Protein AF-A0A392NMG4-F1 (afdb_monomer)

pLDDT: mean 78.98, std 15.53, range [49.25, 97.62]

Mean predicted aligned error: 16.79 Å

Foldseek 3Di:
DLLVLVVLLVVLCVLCPDPPLPPPPPPCVVSSCVSPPPVSVVVSVVVVVVVVVVCVPDDPVVVVVVVVVSVVVNVVVVVVVVPDDPPDPPPLQPPPPDDPVPDDDDDDDPCAPPPDPDRCVVVVLVVLLVPAAQDDPDDPPDDPTDHSVVSVVVCVVVVVVVVVVVVVVCVVPDDPDDDPDDDPPVVVVVSVD

Radius of gyration: 27.82 Å; Cα contacts (8 Å, |Δi|>4): 84; chains: 1; bounding box: 51×72×65 Å

Structure (mmCIF, N/CA/C/O backbone):
data_AF-A0A392NMG4-F1
#
_entry.id   AF-A0A392NMG4-F1
#
loop_
_at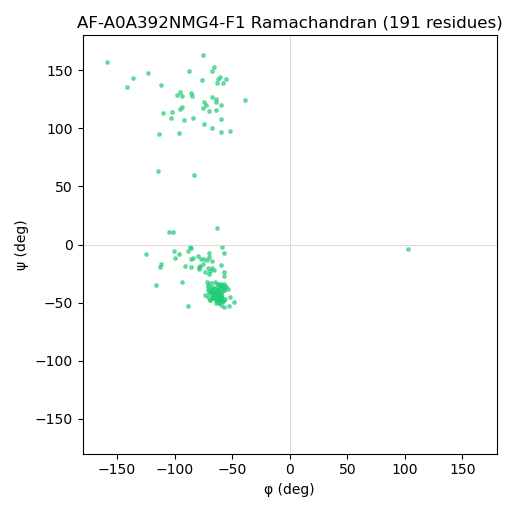om_site.group_PDB
_atom_site.id
_atom_site.type_symbol
_atom_site.label_atom_id
_atom_site.label_alt_id
_atom_site.label_comp_id
_atom_site.label_asym_id
_atom_site.label_entity_id
_atom_site.label_seq_id
_atom_site.pdbx_PDB_ins_code
_atom_site.Cartn_x
_atom_site.Cartn_y
_atom_site.Cartn_z
_atom_site.occupancy
_atom_site.B_iso_or_equiv
_atom_site.auth_seq_id
_atom_site.auth_comp_id
_atom_site.auth_asym_id
_atom_site.auth_atom_id
_atom_site.pdbx_PDB_model_num
ATOM 1 N N . MET A 1 1 ? -12.573 11.635 10.083 1.00 82.44 1 MET A N 1
ATOM 2 C CA . MET A 1 1 ? -11.620 12.765 10.190 1.00 82.44 1 MET A CA 1
ATOM 3 C C . MET A 1 1 ? -10.306 12.349 10.842 1.00 82.44 1 MET A C 1
ATOM 5 O O . MET A 1 1 ? -9.288 12.499 10.185 1.00 82.44 1 MET A O 1
ATOM 9 N N . ALA A 1 2 ? -10.313 11.776 12.057 1.00 93.25 2 ALA A N 1
ATOM 10 C CA . ALA A 1 2 ? -9.090 11.277 12.710 1.00 93.25 2 ALA A CA 1
ATOM 11 C C . ALA A 1 2 ? -8.243 10.326 11.830 1.00 93.25 2 ALA A C 1
ATOM 13 O O . ALA A 1 2 ? -7.051 10.592 11.690 1.00 93.25 2 ALA A O 1
ATOM 14 N N . PRO A 1 3 ? -8.837 9.331 11.130 1.00 94.50 3 PRO A N 1
ATOM 15 C CA . PRO A 1 3 ? -8.087 8.475 10.212 1.00 94.50 3 PRO A CA 1
ATOM 16 C C . PRO A 1 3 ? -7.354 9.278 9.120 1.00 94.50 3 PRO A C 1
ATOM 18 O O . PRO A 1 3 ? -6.139 9.171 8.980 1.00 94.50 3 PRO A O 1
ATOM 21 N N . CYS A 1 4 ? -8.076 10.128 8.387 1.00 94.94 4 CYS A N 1
ATOM 22 C CA . CYS A 1 4 ? -7.519 10.977 7.330 1.00 94.94 4 CYS A CA 1
ATOM 23 C C . CYS A 1 4 ? -6.321 11.800 7.829 1.00 94.94 4 CYS A C 1
ATOM 25 O O . CYS A 1 4 ? -5.222 11.721 7.284 1.00 94.94 4 CYS A O 1
ATOM 27 N N . MET A 1 5 ? -6.500 12.539 8.929 1.00 95.75 5 MET A N 1
ATOM 28 C CA . MET A 1 5 ? -5.434 13.376 9.484 1.00 95.75 5 MET A CA 1
ATOM 29 C C . MET A 1 5 ? -4.207 12.564 9.890 1.00 95.75 5 MET A C 1
ATOM 31 O O . MET A 1 5 ? -3.079 12.976 9.610 1.00 95.75 5 MET A O 1
ATOM 35 N N . ARG A 1 6 ? -4.417 11.399 10.510 1.00 96.25 6 ARG A N 1
ATOM 36 C CA . ARG A 1 6 ? -3.336 10.505 10.913 1.00 96.25 6 ARG A CA 1
ATOM 37 C C . ARG A 1 6 ? -2.561 9.965 9.718 1.00 96.25 6 ARG A C 1
ATOM 39 O O . ARG A 1 6 ? -1.330 9.983 9.741 1.00 96.25 6 ARG A O 1
ATOM 46 N N . LEU A 1 7 ? -3.263 9.529 8.674 1.00 96.25 7 LEU A N 1
ATOM 47 C CA . LEU A 1 7 ? -2.645 9.009 7.458 1.00 96.25 7 LEU A CA 1
ATOM 48 C C . LEU A 1 7 ? -1.816 10.082 6.750 1.00 96.25 7 LEU A C 1
ATOM 50 O O . LEU A 1 7 ? -0.654 9.843 6.440 1.00 96.25 7 LEU A O 1
ATOM 54 N N . TYR A 1 8 ? -2.364 11.280 6.551 1.00 95.88 8 TYR A N 1
ATOM 55 C CA . TYR A 1 8 ? -1.636 12.371 5.900 1.00 95.88 8 TYR A CA 1
ATOM 56 C C . TYR A 1 8 ? -0.406 12.803 6.708 1.00 95.88 8 TYR A C 1
ATOM 58 O O . TYR A 1 8 ? 0.663 13.010 6.134 1.00 95.88 8 TYR A O 1
ATOM 66 N N . ALA A 1 9 ? -0.517 12.869 8.039 1.00 96.56 9 ALA A N 1
ATOM 67 C CA . ALA A 1 9 ? 0.621 13.138 8.914 1.00 96.56 9 ALA A CA 1
ATOM 68 C C . ALA A 1 9 ? 1.714 12.060 8.778 1.00 96.56 9 ALA A C 1
ATOM 70 O O . ALA A 1 9 ? 2.904 12.380 8.722 1.00 96.56 9 ALA A O 1
ATOM 71 N N . PHE A 1 10 ? 1.323 10.786 8.704 1.00 96.06 10 PHE A N 1
ATOM 72 C CA . PHE A 1 10 ? 2.248 9.675 8.495 1.00 96.06 10 PHE A CA 1
ATOM 73 C C . PHE A 1 10 ? 2.940 9.751 7.126 1.00 96.06 10 PHE A C 1
ATOM 75 O O . PHE A 1 10 ? 4.170 9.710 7.061 1.00 96.06 10 PHE A O 1
ATOM 82 N N . LEU A 1 11 ? 2.169 9.923 6.048 1.00 95.00 11 LEU A N 1
ATOM 83 C CA . LEU A 1 11 ? 2.682 10.007 4.679 1.00 95.00 11 LEU A CA 1
ATOM 84 C C . LEU A 1 11 ? 3.629 11.195 4.499 1.00 95.00 11 LEU A C 1
ATOM 86 O O . LEU A 1 11 ? 4.713 11.028 3.947 1.00 95.00 11 LEU A O 1
ATOM 90 N N . GLY A 1 12 ? 3.273 12.372 5.023 1.00 93.38 12 GLY A N 1
ATOM 91 C CA . GLY A 1 12 ? 4.127 13.559 4.963 1.00 93.38 12 GLY A CA 1
ATOM 92 C C . GLY A 1 12 ? 5.513 13.311 5.565 1.00 93.38 12 GLY A C 1
ATOM 93 O O . GLY A 1 12 ? 6.521 13.627 4.935 1.00 93.38 12 GLY A O 1
ATOM 94 N N . LYS A 1 13 ? 5.587 12.688 6.751 1.00 93.69 13 LYS A N 1
ATOM 95 C CA . LYS A 1 13 ? 6.873 12.316 7.369 1.00 93.69 13 LYS A CA 1
ATOM 96 C C . LYS A 1 13 ? 7.633 11.280 6.550 1.00 93.69 13 LYS A C 1
ATOM 98 O O . LYS A 1 13 ? 8.822 11.462 6.314 1.00 93.69 13 LYS A O 1
ATOM 103 N N . LYS A 1 14 ? 6.951 10.231 6.086 1.00 93.62 14 LYS A N 1
ATOM 104 C CA . LYS A 1 14 ? 7.581 9.168 5.293 1.00 93.62 14 LYS A CA 1
ATOM 105 C C . LYS A 1 14 ? 8.172 9.690 3.992 1.00 93.62 14 LYS A C 1
ATOM 107 O O . LYS A 1 14 ? 9.294 9.330 3.663 1.00 93.62 14 LYS A O 1
ATOM 112 N N . PHE A 1 15 ? 7.473 10.577 3.291 1.00 90.00 15 PHE A N 1
ATOM 113 C CA . PHE A 1 15 ? 8.001 11.170 2.065 1.00 90.00 15 PHE A CA 1
ATOM 114 C C . PHE A 1 15 ? 9.177 12.108 2.318 1.00 90.00 15 PHE A C 1
ATOM 116 O O . PHE A 1 15 ? 10.092 12.134 1.507 1.00 90.00 15 PHE A O 1
ATOM 123 N N . LYS A 1 16 ? 9.206 12.814 3.453 1.00 88.06 16 LYS A N 1
ATOM 124 C CA . LYS A 1 16 ? 10.342 13.663 3.842 1.00 88.06 16 LYS A CA 1
ATOM 125 C C . LYS A 1 16 ? 11.610 12.876 4.199 1.00 88.06 16 LYS A C 1
ATOM 127 O O . LYS A 1 16 ? 12.708 13.415 4.136 1.00 88.06 16 LYS A O 1
ATOM 132 N N . GLU A 1 17 ? 11.469 11.609 4.585 1.00 87.75 17 GLU A N 1
ATOM 133 C CA . GLU A 1 17 ? 12.596 10.699 4.834 1.00 87.75 17 GLU A CA 1
ATOM 134 C C . GLU A 1 17 ? 13.218 10.163 3.528 1.00 87.75 17 GLU A C 1
ATOM 136 O O . GLU A 1 17 ? 14.303 9.582 3.570 1.00 87.75 17 GLU A O 1
ATOM 141 N N . LEU A 1 18 ? 12.558 10.338 2.373 1.00 82.38 18 LEU A N 1
ATOM 142 C CA . LEU A 1 18 ? 13.054 9.815 1.100 1.00 82.38 18 LEU A CA 1
ATOM 143 C C . LEU A 1 18 ? 14.218 10.665 0.554 1.00 82.38 18 LEU A C 1
ATOM 145 O O . LEU A 1 18 ? 14.143 11.898 0.634 1.00 82.38 18 LEU A O 1
ATOM 149 N N . PRO A 1 19 ? 15.251 10.036 -0.049 1.00 61.16 19 PRO A N 1
ATOM 150 C CA . PRO A 1 19 ? 16.487 10.704 -0.479 1.00 61.16 19 PRO A CA 1
ATOM 151 C C . PRO A 1 19 ? 16.265 11.900 -1.417 1.00 61.16 19 PRO A C 1
ATOM 153 O O . PRO A 1 19 ? 16.937 12.919 -1.275 1.00 61.16 19 PRO A O 1
ATOM 156 N N . ASP A 1 20 ? 15.272 11.805 -2.305 1.00 63.44 20 ASP A N 1
ATOM 157 C CA . ASP A 1 20 ? 15.005 12.798 -3.358 1.00 63.44 20 ASP A CA 1
ATOM 158 C C . ASP A 1 20 ? 14.065 13.936 -2.916 1.00 63.44 20 ASP A C 1
ATOM 160 O O . ASP A 1 20 ? 13.837 14.900 -3.646 1.00 63.44 20 ASP A O 1
ATOM 164 N N . SER A 1 21 ? 13.507 13.861 -1.703 1.00 57.00 21 SER A N 1
ATOM 165 C CA . SER A 1 21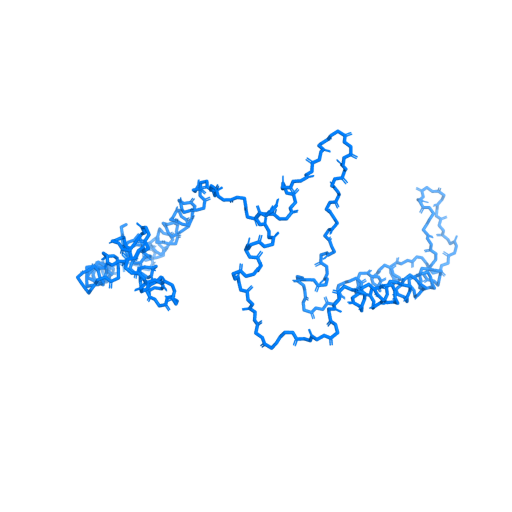 ? 12.542 14.854 -1.206 1.00 57.00 21 SER A CA 1
ATOM 166 C C . SER A 1 21 ? 13.171 16.189 -0.785 1.00 57.00 21 SER A C 1
ATOM 168 O O . SER A 1 21 ? 12.464 17.190 -0.671 1.00 57.00 21 SER A O 1
ATOM 170 N N . ASN A 1 22 ? 14.495 16.215 -0.585 1.00 54.31 22 ASN A N 1
ATOM 171 C CA . ASN A 1 22 ? 15.257 17.40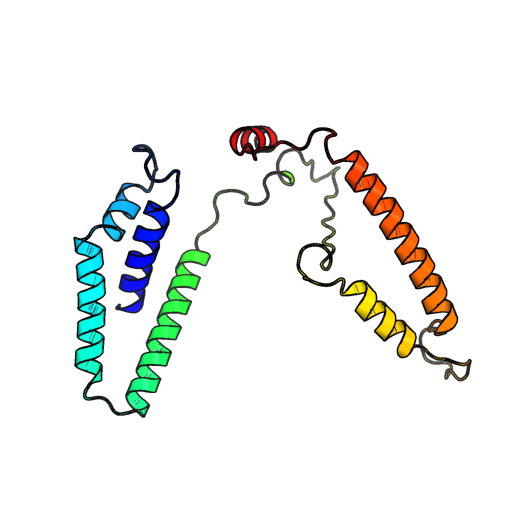2 -0.184 1.00 54.31 22 ASN A CA 1
ATOM 172 C C . ASN A 1 22 ? 15.695 18.280 -1.364 1.00 54.31 22 ASN A C 1
ATOM 174 O O . ASN A 1 22 ? 16.282 19.345 -1.150 1.00 54.31 22 ASN A O 1
ATOM 178 N N . GLU A 1 23 ? 15.415 17.877 -2.605 1.00 59.28 23 GLU A N 1
ATOM 179 C CA . GLU A 1 23 ? 15.589 18.772 -3.738 1.00 59.28 23 GLU A CA 1
ATOM 180 C C . GLU A 1 23 ? 14.487 19.835 -3.711 1.00 59.28 23 GLU A C 1
ATOM 182 O O . GLU A 1 23 ? 13.294 19.538 -3.815 1.00 59.28 23 GLU A O 1
ATOM 187 N N . SER A 1 24 ? 14.882 21.110 -3.627 1.00 58.03 24 SER A N 1
ATOM 188 C CA . SER A 1 24 ? 13.978 22.273 -3.665 1.00 58.03 24 SER A CA 1
ATOM 189 C C . SER A 1 24 ? 13.126 22.367 -4.945 1.00 58.03 24 SER A C 1
ATOM 191 O O . SER A 1 24 ? 12.286 23.259 -5.073 1.00 58.03 24 SER A O 1
ATOM 193 N N . THR A 1 25 ? 13.326 21.435 -5.877 1.00 67.19 25 THR A N 1
ATOM 194 C CA . THR A 1 25 ? 12.665 21.310 -7.174 1.00 67.19 25 THR A CA 1
ATOM 195 C C . THR A 1 25 ? 11.538 20.269 -7.195 1.00 67.19 25 THR A C 1
ATOM 197 O O . THR A 1 25 ? 10.850 20.167 -8.210 1.00 67.19 25 THR A O 1
ATOM 200 N N . HIS A 1 26 ? 11.305 19.498 -6.122 1.00 77.06 26 HIS A N 1
ATOM 201 C CA . HIS A 1 26 ? 10.275 18.454 -6.148 1.00 77.06 26 HIS A CA 1
ATOM 202 C C . HIS A 1 26 ? 8.863 19.067 -6.328 1.00 77.06 26 HIS A C 1
ATOM 204 O O . HIS A 1 26 ? 8.463 19.910 -5.510 1.00 77.06 26 HIS A O 1
ATOM 210 N N . PRO A 1 27 ? 8.062 18.647 -7.336 1.00 83.81 27 PRO A N 1
ATOM 211 C CA . PRO A 1 27 ? 6.757 19.252 -7.649 1.00 83.81 27 PRO A CA 1
ATOM 212 C C . PRO A 1 27 ? 5.761 19.255 -6.482 1.00 83.81 27 PRO A C 1
ATOM 214 O O . PRO A 1 27 ? 4.906 20.135 -6.386 1.00 83.81 27 PRO A O 1
ATOM 217 N N . TYR A 1 28 ? 5.898 18.289 -5.569 1.00 87.06 28 TYR A N 1
ATOM 218 C CA . TYR A 1 28 ? 5.031 18.118 -4.401 1.00 87.06 28 TYR A CA 1
ATOM 219 C C . TYR A 1 28 ? 5.672 18.568 -3.079 1.00 87.06 28 TYR A C 1
ATOM 221 O O . TYR A 1 28 ? 5.106 18.308 -2.020 1.00 87.06 28 TYR A O 1
ATOM 229 N N . SER A 1 29 ? 6.821 19.252 -3.114 1.00 88.12 29 SER A N 1
ATOM 230 C CA . SER A 1 29 ? 7.533 19.752 -1.920 1.00 88.12 29 SER A CA 1
ATOM 231 C C . SER A 1 29 ? 6.608 20.487 -0.945 1.00 88.12 29 SER A C 1
ATOM 233 O O . SER A 1 29 ? 6.519 20.113 0.217 1.00 88.12 29 SER A O 1
ATOM 235 N N . LYS A 1 30 ? 5.797 21.435 -1.435 1.00 91.25 30 LYS A N 1
ATOM 236 C CA . LYS A 1 30 ? 4.810 22.165 -0.614 1.00 91.25 30 LYS A CA 1
ATOM 237 C C . LYS A 1 30 ? 3.804 21.253 0.091 1.00 91.25 30 LYS A C 1
ATOM 239 O O . LYS A 1 30 ? 3.416 21.530 1.222 1.00 91.25 30 LYS A O 1
ATOM 244 N N . TRP A 1 31 ? 3.351 20.198 -0.586 1.00 93.44 31 TRP A N 1
ATOM 245 C CA . TRP A 1 31 ? 2.409 19.235 -0.017 1.00 93.44 31 TRP A CA 1
ATOM 246 C C . TRP A 1 31 ? 3.099 18.425 1.086 1.00 93.44 31 TRP A C 1
ATOM 248 O O . TRP A 1 31 ? 2.591 18.351 2.203 1.00 93.44 31 TRP A O 1
ATOM 258 N N . ILE A 1 32 ? 4.298 17.906 0.805 1.00 92.62 32 ILE A N 1
ATOM 259 C CA . ILE A 1 32 ? 5.106 17.137 1.760 1.00 92.62 32 ILE A CA 1
ATOM 260 C C . ILE A 1 32 ? 5.4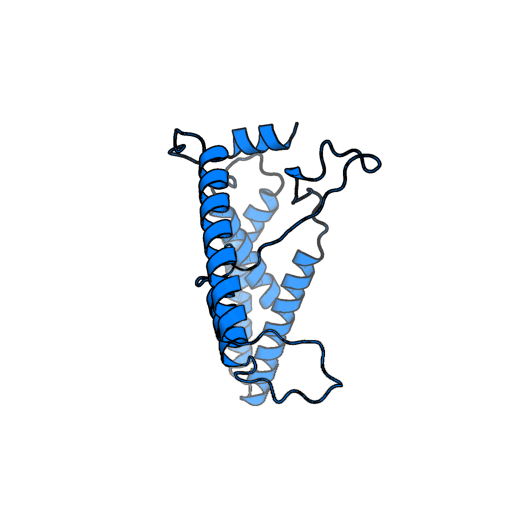42 17.992 2.986 1.00 92.62 32 ILE A C 1
ATOM 262 O O . ILE A 1 32 ? 5.228 17.555 4.116 1.00 92.62 32 ILE A O 1
ATOM 266 N N . ASP A 1 33 ? 5.896 19.229 2.794 1.00 92.38 33 ASP A N 1
ATOM 267 C CA . ASP A 1 33 ? 6.230 20.157 3.876 1.00 92.38 33 ASP A CA 1
ATOM 268 C C . ASP A 1 33 ? 5.022 20.493 4.743 1.00 92.38 33 ASP A C 1
ATOM 270 O O . ASP A 1 33 ? 5.126 20.484 5.968 1.00 92.38 33 ASP A O 1
ATOM 274 N N . ASN A 1 34 ? 3.856 20.725 4.137 1.00 95.25 34 ASN A N 1
ATOM 275 C CA . ASN A 1 34 ? 2.635 21.001 4.884 1.00 95.25 34 ASN A CA 1
ATOM 276 C C . ASN A 1 34 ? 2.268 19.838 5.819 1.00 95.25 34 ASN A C 1
ATOM 278 O O . ASN A 1 34 ? 2.093 20.044 7.020 1.00 95.25 34 ASN A O 1
ATOM 282 N N . TYR A 1 35 ? 2.193 18.613 5.292 1.00 96.06 35 TYR A N 1
ATOM 283 C CA . TYR A 1 35 ? 1.751 17.447 6.064 1.00 96.06 35 TYR A CA 1
ATOM 284 C C . TYR A 1 35 ? 2.836 16.866 6.987 1.00 96.06 35 TYR A C 1
ATOM 286 O O . TYR A 1 35 ? 2.519 16.221 7.989 1.00 96.06 35 TYR A O 1
ATOM 294 N N . SER A 1 36 ? 4.114 17.136 6.711 1.00 95.00 36 SER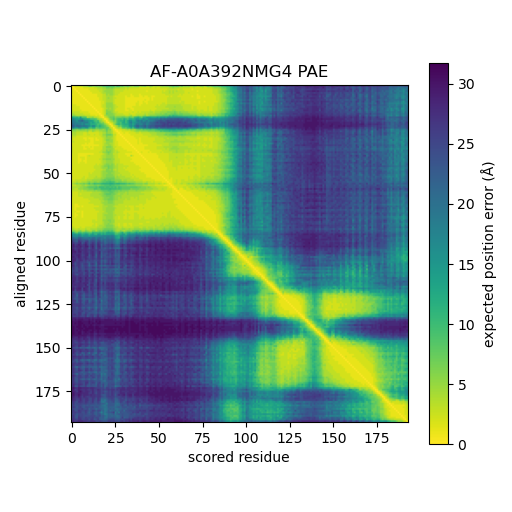 A N 1
ATOM 295 C CA . SER A 1 36 ? 5.234 16.809 7.606 1.00 95.00 36 SER A CA 1
ATOM 296 C C . SER A 1 36 ? 5.505 17.872 8.675 1.00 95.00 36 SER A C 1
ATOM 298 O O . SER A 1 36 ? 6.249 17.591 9.613 1.00 95.00 36 SER A O 1
ATOM 300 N N . SER A 1 37 ? 4.917 19.070 8.558 1.00 96.12 37 SER A N 1
ATOM 301 C CA . SER A 1 37 ? 5.146 20.176 9.491 1.00 96.12 37 SER A CA 1
ATOM 302 C C . SER A 1 37 ? 4.733 19.834 10.920 1.00 96.12 37 SER A C 1
ATOM 304 O O . SER A 1 37 ? 3.702 19.199 11.151 1.00 96.12 37 SER A O 1
ATOM 306 N N . ASP A 1 38 ? 5.481 20.343 11.899 1.00 96.69 38 ASP A N 1
ATOM 307 C CA . ASP A 1 38 ? 5.175 20.129 13.319 1.00 96.69 38 ASP A CA 1
ATOM 308 C C . ASP A 1 38 ? 3.760 20.600 13.690 1.00 96.69 38 ASP A C 1
ATOM 310 O O . ASP A 1 38 ? 3.087 19.966 14.499 1.00 96.69 38 ASP A O 1
ATOM 314 N N . GLY A 1 39 ? 3.266 21.666 13.048 1.00 96.94 39 GLY A N 1
ATOM 315 C CA . GLY A 1 39 ? 1.903 22.163 13.247 1.00 96.94 39 GLY A CA 1
ATOM 316 C C . GLY A 1 39 ? 0.828 21.175 12.784 1.00 96.94 39 GLY A C 1
ATOM 317 O O . GLY A 1 39 ? -0.149 20.937 13.503 1.00 96.94 39 GLY A O 1
ATOM 318 N N . PHE A 1 40 ? 1.010 20.549 11.616 1.00 96.94 40 PHE A N 1
ATOM 319 C CA . PHE A 1 40 ? 0.080 19.525 11.137 1.00 96.94 40 PHE A CA 1
ATOM 320 C C . PHE A 1 40 ? 0.153 18.259 11.999 1.00 96.94 40 PHE A C 1
ATOM 322 O O . PHE A 1 40 ? -0.880 17.703 12.368 1.00 96.94 40 PHE A O 1
ATOM 329 N N . GLN A 1 41 ? 1.361 17.844 12.390 1.00 96.69 41 GLN A N 1
ATOM 330 C CA . GLN A 1 41 ? 1.578 16.693 13.272 1.00 96.69 41 GLN A CA 1
ATOM 331 C C . GLN A 1 41 ? 0.903 16.890 14.635 1.00 96.69 41 GLN A C 1
ATOM 333 O O . GLN A 1 41 ? 0.211 15.994 15.115 1.00 96.69 41 GLN A O 1
ATOM 338 N N . ALA A 1 42 ? 1.045 18.079 15.227 1.00 97.06 42 ALA A N 1
ATOM 339 C CA . ALA A 1 42 ? 0.375 18.432 16.473 1.00 97.06 42 ALA A CA 1
ATOM 340 C C . ALA A 1 42 ? -1.153 18.418 16.322 1.00 97.06 42 ALA A C 1
ATOM 342 O O . ALA A 1 42 ? -1.851 17.934 17.207 1.00 97.06 42 ALA A O 1
ATOM 343 N N . SER A 1 43 ? -1.677 18.887 15.187 1.00 96.44 43 SER A N 1
ATOM 344 C CA . SER A 1 43 ? -3.121 18.877 14.914 1.00 96.44 43 SER A CA 1
ATOM 345 C C . SER A 1 43 ? -3.674 17.453 14.757 1.00 96.44 43 SER A C 1
ATOM 347 O O . SER A 1 43 ? -4.760 17.148 15.254 1.00 96.44 43 SER A O 1
ATOM 349 N N . ALA A 1 44 ? -2.926 16.560 14.100 1.00 96.50 44 ALA A N 1
ATOM 350 C CA . ALA A 1 44 ? -3.287 15.148 13.987 1.00 96.50 44 ALA A CA 1
ATOM 351 C C . ALA A 1 44 ? -3.298 14.467 15.363 1.00 96.50 44 ALA A C 1
ATOM 353 O O . ALA A 1 44 ? -4.284 13.817 15.705 1.00 96.50 44 ALA A O 1
ATOM 354 N N . LEU A 1 45 ? -2.268 14.705 16.183 1.00 96.19 45 LEU A N 1
ATOM 355 C CA . LEU A 1 45 ? -2.194 14.185 17.550 1.00 96.19 45 LEU A CA 1
ATOM 356 C C . LEU A 1 45 ? -3.347 14.698 18.423 1.00 96.19 45 LEU A C 1
ATOM 358 O O . LEU A 1 45 ? -4.005 13.909 19.089 1.00 96.19 45 LEU A O 1
ATOM 362 N N . GLN A 1 46 ? -3.654 15.997 18.378 1.00 96.81 46 GLN A N 1
ATOM 363 C CA . GLN A 1 46 ? -4.784 16.569 19.122 1.00 96.81 46 GLN A CA 1
ATOM 364 C C . GLN A 1 46 ? -6.124 15.941 18.726 1.00 96.81 46 GLN A C 1
ATOM 366 O O . GLN A 1 46 ? -7.011 15.787 19.565 1.00 96.81 46 GLN A O 1
ATOM 371 N N . THR A 1 47 ? -6.278 15.574 17.453 1.00 95.94 47 THR A N 1
ATOM 372 C CA . THR A 1 47 ? -7.484 14.901 16.963 1.00 95.94 47 THR A CA 1
ATOM 373 C C . THR A 1 47 ? -7.595 13.480 17.523 1.00 95.94 47 THR A C 1
ATOM 375 O O . THR A 1 47 ? -8.692 13.073 17.904 1.00 95.94 47 THR A O 1
ATOM 378 N N . GLU A 1 48 ? -6.483 12.743 17.614 1.00 94.75 48 GLU A N 1
ATOM 379 C CA . GLU A 1 48 ? -6.436 11.419 18.257 1.00 94.75 48 GLU A CA 1
ATOM 380 C C . GLU A 1 48 ? -6.698 11.524 19.767 1.00 94.75 48 GLU A C 1
ATOM 382 O O . GLU A 1 48 ? -7.575 10.839 20.281 1.00 94.75 48 GLU A O 1
ATOM 387 N N . GLU A 1 49 ? -6.059 12.465 20.469 1.00 96.25 49 GLU A N 1
ATOM 388 C CA . GLU A 1 49 ? -6.302 12.683 21.902 1.00 96.25 49 GLU A CA 1
ATOM 389 C C . GLU A 1 49 ? -7.758 13.058 22.209 1.00 96.25 49 GLU A C 1
ATOM 391 O O . GLU A 1 49 ? -8.294 12.711 23.264 1.00 96.25 49 GLU A O 1
ATOM 396 N N . LEU A 1 50 ? -8.406 13.820 21.323 1.00 95.75 50 LEU A N 1
ATOM 397 C CA . LEU A 1 50 ? -9.823 14.139 21.458 1.00 95.75 50 LEU A CA 1
ATOM 398 C C . LEU A 1 50 ? -10.685 12.889 21.263 1.00 95.75 50 LEU A C 1
ATOM 400 O O . LEU A 1 50 ? -11.629 12.692 22.025 1.00 95.75 50 LEU A O 1
ATOM 404 N N . LEU A 1 51 ? -10.357 12.047 20.278 1.00 94.25 51 LEU A N 1
ATOM 405 C CA . LEU A 1 51 ? -11.042 10.774 20.062 1.00 94.25 51 LEU A CA 1
ATOM 406 C C . LEU A 1 51 ? -10.914 9.868 21.293 1.00 94.25 51 LEU A C 1
ATOM 408 O O . LEU A 1 51 ? -11.926 9.339 21.752 1.00 94.25 51 LEU A O 1
ATOM 412 N N . ASP A 1 52 ? -9.722 9.770 21.883 1.00 94.62 52 ASP A N 1
ATOM 413 C CA . ASP A 1 52 ? -9.484 8.998 23.106 1.00 94.62 52 ASP A CA 1
ATOM 414 C C . ASP A 1 52 ? -10.333 9.524 24.267 1.00 94.62 52 ASP A C 1
ATOM 416 O O . ASP A 1 52 ? -11.041 8.759 24.921 1.00 94.62 52 ASP A O 1
ATOM 420 N N . LYS A 1 53 ? -10.339 10.846 24.490 1.00 95.62 53 LYS A N 1
ATOM 421 C CA . LYS A 1 53 ? -11.134 11.484 25.555 1.00 95.62 53 LYS A CA 1
ATOM 422 C C . LYS A 1 53 ? -12.631 11.229 25.398 1.00 95.62 53 LYS A C 1
ATOM 424 O O . LYS A 1 53 ? -13.303 10.969 26.393 1.00 95.62 53 LYS A O 1
ATOM 429 N N . LEU A 1 54 ? -13.149 11.304 24.173 1.00 93.62 54 LEU A N 1
ATOM 430 C CA . LEU A 1 54 ? -14.558 11.024 23.883 1.00 93.62 54 LEU A CA 1
ATOM 431 C C . LEU A 1 54 ? -14.892 9.533 24.025 1.00 93.62 54 LEU A C 1
ATOM 433 O O . LEU A 1 54 ? -16.034 9.192 24.321 1.00 93.62 54 LEU A O 1
ATOM 437 N N . SER A 1 55 ? -13.900 8.658 23.861 1.00 93.56 55 SER A N 1
ATOM 438 C CA . SER A 1 55 ? -14.077 7.208 23.950 1.00 93.56 55 SER A CA 1
ATOM 439 C C . SER A 1 55 ? -14.138 6.688 25.390 1.00 93.56 55 SER A C 1
ATOM 441 O O . SER A 1 55 ? -14.688 5.618 25.622 1.00 93.56 55 SER A O 1
ATOM 443 N N . ILE A 1 56 ? -13.653 7.452 26.381 1.00 94.69 56 ILE A N 1
ATOM 444 C CA . ILE A 1 56 ? -13.651 7.059 27.808 1.00 94.69 56 ILE A CA 1
ATOM 445 C C . ILE A 1 56 ? -15.055 6.719 28.324 1.00 94.69 56 ILE A C 1
ATOM 447 O O . ILE A 1 56 ? -15.209 5.847 29.177 1.00 94.69 56 ILE A O 1
ATOM 451 N N . THR A 1 57 ? -16.079 7.428 27.851 1.00 92.44 57 THR A N 1
ATOM 452 C CA . THR A 1 57 ? -17.457 7.269 28.337 1.00 92.44 57 THR A CA 1
ATOM 453 C C . THR A 1 57 ? -18.239 6.174 27.619 1.00 92.44 57 THR A C 1
ATOM 455 O O . THR A 1 57 ? -19.404 5.964 27.946 1.00 92.44 57 THR A O 1
ATOM 458 N N . LEU A 1 58 ? -17.635 5.516 26.630 1.00 94.31 58 LEU A N 1
ATOM 459 C CA . LEU A 1 58 ? -18.308 4.543 25.780 1.00 94.31 58 LEU A CA 1
ATOM 460 C C . LEU A 1 58 ? -18.269 3.141 26.380 1.00 94.31 58 LEU A C 1
ATOM 462 O O . LEU A 1 58 ? -17.336 2.746 27.081 1.00 94.31 58 LEU A O 1
ATOM 466 N N . THR A 1 59 ? -19.305 2.374 26.076 1.00 95.25 59 THR A N 1
ATOM 467 C CA . THR A 1 59 ? -19.380 0.943 26.368 1.00 95.25 59 THR A CA 1
ATOM 468 C C . THR A 1 59 ? -18.502 0.139 25.403 1.00 95.25 59 THR A C 1
ATOM 470 O O . THR A 1 59 ? -18.119 0.621 24.339 1.00 95.25 59 THR A O 1
ATOM 473 N N . GLY A 1 60 ? -18.199 -1.119 25.745 1.00 93.12 60 GLY A N 1
ATOM 474 C CA . GLY A 1 60 ? -17.397 -1.996 24.879 1.00 93.12 60 GLY A CA 1
ATOM 475 C C . GLY A 1 60 ? -17.996 -2.188 23.480 1.00 93.12 60 GLY A C 1
ATOM 476 O O . GLY A 1 60 ? -17.273 -2.141 22.494 1.00 93.12 60 GLY A O 1
ATOM 477 N N . GLU A 1 61 ? -19.323 -2.308 23.377 1.00 95.75 61 GLU A N 1
ATOM 478 C CA . GLU A 1 61 ? -20.009 -2.435 22.082 1.00 95.75 61 GLU A CA 1
ATOM 479 C C . GLU A 1 61 ? -19.877 -1.165 21.226 1.00 95.75 61 GLU A C 1
ATOM 481 O O . GLU A 1 61 ? -19.715 -1.240 20.009 1.00 95.75 61 GLU A O 1
ATOM 486 N N . GLU A 1 62 ? -19.914 0.016 21.848 1.00 95.38 62 GLU A N 1
ATOM 487 C CA . GLU A 1 62 ? -19.723 1.292 21.152 1.00 95.38 62 GLU A CA 1
ATOM 488 C C . GLU A 1 62 ? -18.269 1.479 20.699 1.00 95.38 62 GLU A C 1
ATOM 490 O O . GLU A 1 62 ? -18.030 1.982 19.599 1.00 95.38 62 GLU A O 1
ATOM 495 N N . LEU A 1 63 ? -17.300 1.024 21.500 1.00 95.31 63 LEU A N 1
ATOM 496 C CA . LEU A 1 63 ? -15.886 1.008 21.117 1.00 95.31 63 LEU A CA 1
ATOM 497 C C . LEU A 1 63 ? -15.645 0.106 19.899 1.00 95.31 63 LEU A C 1
ATOM 499 O O . LEU A 1 63 ? -14.997 0.548 18.949 1.00 95.31 63 LEU A O 1
ATOM 503 N N . ASP A 1 64 ? -16.244 -1.088 19.861 1.00 96.25 64 ASP A N 1
ATOM 504 C CA . ASP A 1 64 ? -16.170 -1.992 18.703 1.00 96.25 64 ASP A CA 1
ATOM 505 C C . ASP A 1 64 ? -16.721 -1.338 17.424 1.00 96.25 64 ASP A C 1
ATOM 507 O O . ASP A 1 64 ? -16.223 -1.565 16.315 1.00 96.25 64 ASP A O 1
ATOM 511 N N . VAL A 1 65 ? -17.781 -0.531 17.546 1.00 96.25 65 VAL A N 1
ATOM 512 C CA . VAL A 1 65 ? -18.347 0.216 16.414 1.00 96.25 65 VAL A CA 1
ATOM 513 C C . VAL A 1 65 ? -17.378 1.298 15.942 1.00 96.25 65 VAL A C 1
ATOM 515 O O . VAL A 1 65 ? -17.152 1.424 14.736 1.00 96.25 65 VAL A O 1
ATOM 518 N N . ILE A 1 66 ? -16.776 2.058 16.858 1.00 94.81 66 ILE A N 1
ATOM 519 C CA . ILE A 1 66 ? -15.796 3.096 16.510 1.00 94.81 66 ILE A CA 1
ATOM 520 C C . ILE A 1 66 ? -14.563 2.494 15.840 1.00 94.81 66 ILE A C 1
ATOM 522 O O . ILE A 1 66 ? -14.108 3.036 14.832 1.00 94.81 66 ILE A O 1
ATOM 526 N N . GLU A 1 67 ? -14.058 1.363 16.332 1.00 94.88 67 GLU A N 1
ATOM 527 C CA . GLU A 1 67 ? -12.930 0.657 15.720 1.00 94.88 67 GLU A CA 1
ATOM 528 C C . GLU A 1 67 ? -13.241 0.274 14.266 1.00 94.88 67 GLU A C 1
ATOM 530 O O . GLU A 1 67 ? -12.474 0.591 13.351 1.00 94.88 67 GLU A O 1
ATOM 535 N N . LYS A 1 68 ? -14.412 -0.329 14.021 1.00 97.06 68 LYS A N 1
ATOM 536 C CA . LYS A 1 68 ? -14.859 -0.699 12.667 1.00 97.06 68 LYS A CA 1
ATOM 537 C C . LYS A 1 68 ? -14.976 0.516 11.750 1.00 97.06 68 LYS A C 1
ATOM 539 O O . LYS A 1 68 ? -14.559 0.444 10.594 1.00 97.06 68 LYS A O 1
ATOM 544 N N . LEU A 1 69 ? -15.505 1.631 12.254 1.00 96.62 69 LEU A N 1
ATOM 545 C CA . LEU A 1 69 ? -15.608 2.880 11.496 1.00 96.62 69 LEU A CA 1
ATOM 546 C C . LEU A 1 69 ? -14.230 3.469 11.178 1.00 96.62 69 LEU A C 1
ATOM 548 O O . LEU A 1 69 ? -14.011 3.931 10.056 1.00 96.62 69 LEU A O 1
ATOM 552 N N . TYR A 1 70 ? -13.290 3.429 12.124 1.00 96.25 70 TYR A N 1
ATOM 553 C CA . TYR A 1 70 ? -11.916 3.879 11.907 1.00 96.25 70 TYR A CA 1
ATOM 554 C C . TYR A 1 70 ? -11.231 3.036 10.824 1.00 96.25 70 TYR A C 1
ATOM 556 O O . TYR A 1 70 ? -10.647 3.578 9.883 1.00 96.25 70 TYR A O 1
ATOM 564 N N . TYR A 1 71 ? -11.354 1.711 10.915 1.00 96.56 71 TYR A N 1
ATOM 565 C CA . TYR A 1 71 ? -10.804 0.774 9.938 1.00 96.56 71 TYR A CA 1
ATOM 566 C C . TYR A 1 71 ? -11.410 0.963 8.542 1.00 96.56 71 TYR A C 1
ATOM 568 O O . TYR A 1 71 ? -10.687 1.006 7.545 1.00 96.56 71 TYR A O 1
ATOM 576 N N . GLN A 1 72 ? -12.732 1.125 8.454 1.00 97.62 72 GLN A N 1
ATOM 577 C CA . GLN A 1 72 ? -13.405 1.385 7.185 1.00 97.62 72 GLN A CA 1
ATOM 578 C C . GLN A 1 72 ? -12.955 2.713 6.573 1.00 97.62 72 GLN A C 1
ATOM 580 O O . GLN A 1 72 ? -12.688 2.770 5.376 1.00 97.62 72 GLN A O 1
ATOM 585 N N . ALA A 1 73 ? -12.823 3.767 7.380 1.00 97.06 73 ALA A N 1
ATOM 586 C CA . ALA A 1 73 ? -12.299 5.040 6.906 1.00 97.06 73 ALA A CA 1
ATOM 587 C C . ALA A 1 73 ? -10.865 4.898 6.368 1.00 97.06 73 ALA A C 1
ATOM 589 O O . ALA A 1 73 ? -10.574 5.439 5.311 1.00 97.06 73 ALA A O 1
ATOM 590 N N . MET A 1 74 ? -9.997 4.116 7.020 1.00 96.25 74 MET A N 1
ATOM 591 C CA . MET A 1 74 ? -8.658 3.805 6.495 1.00 96.25 74 MET A CA 1
ATOM 592 C C . MET A 1 74 ? -8.675 3.081 5.154 1.00 96.25 74 MET A C 1
ATOM 594 O O . MET A 1 74 ? -7.909 3.445 4.265 1.00 96.25 74 MET A O 1
ATOM 598 N N . LYS A 1 75 ? -9.563 2.100 4.971 1.00 96.31 75 LYS A N 1
ATOM 599 C CA . LYS A 1 75 ? -9.734 1.455 3.662 1.00 96.31 75 LYS A CA 1
ATOM 600 C C . LYS A 1 75 ? -10.149 2.448 2.584 1.00 96.31 75 LYS A C 1
ATOM 602 O O . LYS A 1 75 ? -9.540 2.467 1.525 1.00 96.31 75 LYS A O 1
ATOM 607 N N . LEU A 1 76 ? -11.123 3.306 2.881 1.00 96.75 76 LEU A N 1
ATOM 608 C CA . LEU A 1 76 ? -11.596 4.309 1.928 1.00 96.75 76 LEU A CA 1
ATOM 609 C C . LEU A 1 76 ? -10.507 5.325 1.553 1.00 96.75 76 LEU A C 1
ATOM 611 O O . LEU A 1 76 ? -10.463 5.763 0.410 1.00 96.75 76 LEU A O 1
ATOM 615 N N . GLU A 1 77 ? -9.614 5.682 2.479 1.00 95.75 77 GLU A N 1
ATOM 616 C CA . GLU A 1 77 ? -8.453 6.525 2.165 1.00 95.75 77 GLU A CA 1
ATOM 617 C C . GLU A 1 77 ? -7.470 5.813 1.218 1.00 95.75 77 GLU A C 1
ATOM 619 O O . GLU A 1 77 ? -6.967 6.423 0.276 1.00 95.75 77 GLU A O 1
ATOM 624 N N . ILE A 1 78 ? -7.221 4.512 1.411 1.00 91.06 78 ILE A N 1
ATOM 625 C CA . ILE A 1 78 ? -6.410 3.713 0.476 1.00 91.06 78 ILE A CA 1
ATOM 626 C C . ILE A 1 78 ? -7.080 3.668 -0.902 1.00 91.06 78 ILE A C 1
ATOM 628 O O . ILE A 1 78 ? -6.424 3.915 -1.915 1.00 91.06 78 ILE A O 1
ATOM 632 N N . ASP A 1 79 ? -8.385 3.405 -0.948 1.00 93.00 79 ASP A N 1
ATOM 633 C CA . ASP A 1 79 ? -9.162 3.388 -2.189 1.00 93.00 79 ASP A CA 1
ATOM 634 C C . ASP A 1 79 ? -9.103 4.756 -2.894 1.00 93.00 79 ASP A C 1
ATOM 636 O O . ASP A 1 79 ? -8.961 4.834 -4.113 1.00 93.00 79 ASP A O 1
ATOM 640 N N . PHE A 1 80 ? -9.121 5.855 -2.133 1.00 92.62 80 PHE A N 1
ATOM 641 C CA . PHE A 1 80 ? -8.981 7.210 -2.666 1.00 92.62 80 PHE A CA 1
ATOM 642 C C . PHE A 1 80 ? -7.623 7.444 -3.348 1.00 92.62 80 PHE A C 1
ATOM 644 O O . PHE A 1 80 ? -7.573 8.013 -4.443 1.00 92.62 80 PHE A O 1
ATOM 651 N N . PHE A 1 81 ? -6.522 6.999 -2.733 1.00 88.69 81 PHE A N 1
ATOM 652 C CA . PHE A 1 81 ? -5.189 7.116 -3.332 1.00 88.69 81 PHE A CA 1
ATOM 653 C C . PHE A 1 81 ? -4.996 6.172 -4.523 1.00 88.69 81 PHE A C 1
ATOM 655 O O . PHE A 1 81 ? -4.396 6.566 -5.520 1.00 88.69 81 PHE A O 1
ATOM 662 N N . THR A 1 82 ? -5.518 4.948 -4.451 1.00 85.06 82 THR A N 1
ATOM 663 C CA . THR A 1 82 ? -5.385 3.948 -5.527 1.00 85.06 82 THR A CA 1
ATOM 664 C C . THR A 1 82 ? -6.265 4.246 -6.739 1.00 85.06 82 THR A C 1
ATOM 666 O O . THR A 1 82 ? -5.925 3.846 -7.848 1.00 85.06 82 THR A O 1
ATOM 669 N N . ALA A 1 83 ? -7.352 5.002 -6.566 1.00 89.19 83 ALA A N 1
ATOM 670 C CA . ALA A 1 83 ? -8.176 5.483 -7.670 1.00 89.19 83 ALA A CA 1
ATOM 671 C C . ALA A 1 83 ? -7.488 6.563 -8.530 1.00 89.19 83 ALA A C 1
ATOM 673 O O . ALA A 1 83 ? -8.012 6.918 -9.589 1.00 89.19 83 ALA A O 1
ATOM 674 N N . GLN A 1 84 ? -6.344 7.112 -8.098 1.00 81.31 84 GLN A N 1
ATOM 675 C CA . GLN A 1 84 ? -5.604 8.086 -8.898 1.00 81.31 84 GLN A CA 1
ATOM 676 C C . GLN A 1 84 ? -5.030 7.406 -10.151 1.00 81.31 84 GLN A C 1
ATOM 678 O O . GLN A 1 84 ? -4.322 6.404 -10.034 1.00 81.31 84 GLN A O 1
ATOM 683 N N . PRO A 1 85 ? -5.290 7.937 -11.359 1.00 73.06 85 PRO A N 1
ATOM 684 C CA . PRO A 1 85 ? -4.710 7.382 -12.570 1.00 73.06 85 PRO A CA 1
ATOM 685 C C . PRO A 1 85 ? -3.187 7.540 -12.520 1.00 73.06 85 PRO A C 1
ATOM 687 O O . PRO A 1 85 ? -2.669 8.654 -12.414 1.00 73.06 85 PRO A O 1
ATOM 690 N N . LEU A 1 86 ? -2.461 6.427 -12.620 1.00 63.81 86 LEU A N 1
ATOM 691 C CA . LEU A 1 86 ? -1.017 6.452 -12.821 1.00 63.81 86 LEU A CA 1
ATOM 692 C C . LEU A 1 86 ? -0.751 7.010 -14.226 1.00 63.81 86 LEU A C 1
ATOM 694 O O . LEU A 1 86 ? -0.915 6.322 -15.228 1.00 63.81 86 LEU A O 1
ATOM 698 N N . PHE A 1 87 ? -0.391 8.293 -14.301 1.00 58.53 87 PHE A N 1
ATOM 699 C CA . PHE A 1 87 ? -0.090 8.979 -15.566 1.00 58.53 87 PHE A CA 1
ATOM 700 C C . PHE A 1 87 ? 1.236 8.534 -16.195 1.00 58.53 87 PHE A C 1
ATOM 702 O O . PHE A 1 87 ? 1.501 8.850 -17.354 1.00 58.53 87 PHE A O 1
ATOM 709 N N . GLN A 1 88 ? 2.071 7.817 -15.443 1.00 53.75 88 GLN A N 1
ATOM 710 C CA . GLN A 1 88 ? 3.287 7.211 -15.961 1.00 53.75 88 GLN A CA 1
ATOM 711 C C . GLN A 1 88 ? 3.019 5.737 -16.271 1.00 53.75 88 GLN A C 1
ATOM 713 O O . GLN A 1 88 ? 2.525 5.026 -15.392 1.00 53.75 88 GLN A O 1
ATOM 718 N N . PRO A 1 89 ? 3.352 5.250 -17.479 1.00 50.59 89 PRO A N 1
ATOM 719 C CA . PRO A 1 89 ? 3.327 3.822 -17.742 1.00 50.59 89 PRO A CA 1
ATOM 720 C C . PRO A 1 89 ? 4.308 3.154 -16.776 1.00 50.59 89 PRO A C 1
ATOM 722 O O . PRO A 1 89 ? 5.511 3.299 -16.908 1.00 50.59 89 PRO A O 1
ATOM 725 N N . THR A 1 90 ? 3.807 2.433 -15.775 1.00 54.56 90 THR A N 1
ATOM 726 C CA . THR A 1 90 ? 4.644 1.694 -14.808 1.00 54.56 90 THR A CA 1
ATOM 727 C C . THR A 1 90 ? 5.325 0.478 -15.457 1.00 54.56 90 THR A C 1
ATOM 729 O O . THR A 1 90 ? 6.199 -0.149 -14.871 1.00 54.56 90 THR A O 1
ATOM 732 N N . ILE A 1 91 ? 4.962 0.175 -16.707 1.00 54.72 91 ILE A N 1
ATOM 733 C CA . ILE A 1 91 ? 5.501 -0.904 -17.535 1.00 54.72 91 ILE A CA 1
ATOM 734 C C . ILE A 1 91 ? 6.242 -0.272 -18.726 1.00 54.72 91 ILE A C 1
ATOM 736 O O . ILE A 1 91 ? 5.824 -0.381 -19.880 1.00 54.72 91 ILE A O 1
ATOM 740 N N . VAL A 1 92 ? 7.310 0.480 -18.447 1.00 50.94 92 VAL A N 1
ATOM 741 C CA . VAL A 1 92 ? 8.028 1.230 -19.491 1.00 50.94 92 VAL A CA 1
ATOM 742 C C . VAL A 1 92 ? 8.717 0.339 -20.543 1.00 50.94 92 VAL A C 1
ATOM 744 O O . VAL A 1 92 ? 8.675 0.745 -21.700 1.00 50.94 92 VAL A O 1
ATOM 747 N N . PRO A 1 93 ? 9.244 -0.881 -20.290 1.00 51.19 93 PRO A N 1
ATOM 748 C CA . PRO A 1 93 ? 9.945 -1.575 -21.370 1.00 51.19 93 PRO A CA 1
ATOM 749 C C . PRO A 1 93 ? 9.028 -2.273 -22.387 1.00 51.19 93 PRO A C 1
ATOM 751 O O . PRO A 1 93 ? 9.527 -2.722 -23.409 1.00 51.19 93 PRO A O 1
ATOM 754 N N . LEU A 1 94 ? 7.712 -2.396 -22.152 1.00 50.62 94 LEU A N 1
ATOM 755 C CA . LEU A 1 94 ? 6.829 -3.155 -23.061 1.00 50.62 94 LEU A CA 1
ATOM 756 C C . LEU A 1 94 ? 6.021 -2.288 -24.035 1.00 50.62 94 LEU A C 1
ATOM 758 O O . LEU A 1 94 ? 5.393 -2.822 -24.942 1.00 50.62 94 LEU A O 1
ATOM 762 N N . THR A 1 95 ? 5.984 -0.966 -23.847 1.00 53.38 95 THR A N 1
ATOM 763 C CA . THR A 1 95 ? 5.079 -0.086 -24.616 1.00 53.38 95 THR A CA 1
ATOM 764 C C . THR A 1 95 ? 5.791 0.864 -25.573 1.00 53.38 95 THR A C 1
ATOM 766 O O . THR A 1 95 ? 5.169 1.343 -26.521 1.00 53.38 95 THR A O 1
ATOM 769 N N . LYS A 1 96 ? 7.087 1.122 -25.376 1.00 52.66 96 LYS A N 1
ATOM 770 C CA . LYS A 1 96 ? 7.896 1.920 -26.301 1.00 52.66 96 LYS A CA 1
ATOM 771 C C . LYS A 1 96 ? 8.601 0.991 -27.292 1.00 52.66 96 LYS A C 1
ATOM 773 O O . LYS A 1 96 ? 9.360 0.124 -26.886 1.00 52.66 96 LYS A O 1
ATOM 778 N N . GLY A 1 97 ? 8.307 1.151 -28.585 1.00 57.03 97 GLY A N 1
ATOM 779 C CA . GLY A 1 97 ? 8.976 0.431 -29.681 1.00 57.03 97 GLY A CA 1
ATOM 780 C C . GLY A 1 97 ? 8.207 -0.735 -30.315 1.00 57.03 97 GLY A C 1
ATOM 781 O O . GLY A 1 97 ? 8.680 -1.276 -31.306 1.00 57.03 97 GLY A O 1
ATOM 782 N N . HIS A 1 98 ? 7.027 -1.095 -29.802 1.00 63.22 98 HIS A N 1
ATOM 783 C CA . HIS A 1 98 ? 6.226 -2.210 -30.320 1.00 63.22 98 HIS A CA 1
ATOM 784 C C . HIS A 1 98 ? 5.324 -1.792 -31.492 1.00 63.22 98 HIS A C 1
ATOM 786 O O . HIS A 1 98 ? 4.556 -0.833 -31.365 1.00 63.22 98 HIS A O 1
ATOM 792 N N . ASN A 1 99 ? 5.347 -2.540 -32.597 1.00 69.75 99 ASN A N 1
ATOM 793 C CA . ASN A 1 99 ? 4.380 -2.439 -33.690 1.00 69.75 99 ASN A CA 1
ATOM 794 C C . ASN A 1 99 ? 3.212 -3.421 -33.452 1.00 69.75 99 ASN A C 1
ATOM 796 O O . ASN A 1 99 ? 3.389 -4.619 -33.643 1.00 69.75 99 ASN A O 1
ATOM 800 N N . PRO A 1 100 ? 1.998 -2.963 -33.088 1.00 65.19 100 PRO A N 1
ATOM 801 C CA . PRO A 1 100 ? 0.875 -3.844 -32.744 1.00 65.19 100 PRO A CA 1
ATOM 802 C C . PRO A 1 100 ? 0.413 -4.806 -33.846 1.00 65.19 100 PRO A C 1
ATOM 804 O O . PRO A 1 100 ? -0.313 -5.751 -33.543 1.00 65.19 100 PRO A O 1
ATOM 807 N N . GLU A 1 101 ? 0.775 -4.550 -35.106 1.00 71.50 101 GLU A N 1
ATOM 808 C CA . GLU A 1 101 ? 0.416 -5.418 -36.234 1.00 71.50 101 GLU A CA 1
ATOM 809 C C . GLU A 1 101 ? 1.462 -6.504 -36.537 1.00 71.50 101 GLU A C 1
ATOM 811 O O . GLU A 1 101 ? 1.131 -7.488 -37.195 1.00 71.50 101 GLU A O 1
ATOM 816 N N . GLU A 1 102 ? 2.699 -6.353 -36.056 1.00 71.75 102 GLU A N 1
ATOM 817 C CA . GLU A 1 102 ? 3.817 -7.273 -36.337 1.00 71.75 102 GLU A CA 1
ATOM 818 C C . GLU A 1 102 ? 4.332 -7.973 -35.076 1.00 71.75 102 GLU A C 1
ATOM 820 O O . GLU A 1 102 ? 4.702 -9.148 -35.118 1.00 71.75 102 GLU A O 1
ATOM 825 N N . ASP A 1 103 ? 4.313 -7.271 -33.949 1.00 68.88 103 ASP A N 1
ATOM 826 C CA . ASP A 1 103 ? 4.811 -7.760 -32.682 1.00 68.88 103 ASP A CA 1
ATOM 827 C C . ASP A 1 103 ? 3.650 -8.341 -31.855 1.00 68.88 103 ASP A C 1
ATOM 829 O O . ASP A 1 103 ? 2.580 -7.747 -31.683 1.00 68.88 103 ASP A O 1
ATOM 833 N N . HIS A 1 104 ? 3.851 -9.546 -31.328 1.00 66.25 104 HIS A N 1
ATOM 834 C CA . HIS A 1 104 ? 2.929 -10.187 -30.399 1.00 66.25 104 HIS A CA 1
ATOM 835 C C . HIS A 1 104 ? 3.610 -10.303 -29.038 1.00 66.25 104 HIS A C 1
ATOM 837 O O . HIS A 1 104 ? 4.346 -11.257 -28.782 1.00 66.25 104 HIS A O 1
ATOM 843 N N . ILE A 1 105 ? 3.363 -9.341 -28.145 1.00 63.19 105 ILE A N 1
ATOM 844 C CA . ILE A 1 105 ? 3.796 -9.470 -26.750 1.00 63.19 105 ILE A CA 1
ATOM 845 C C . ILE A 1 105 ? 2.953 -10.544 -26.067 1.00 63.19 105 ILE A C 1
ATOM 847 O O . ILE A 1 105 ? 1.751 -10.378 -25.847 1.00 63.19 105 ILE A O 1
ATOM 851 N N . VAL A 1 106 ? 3.612 -11.628 -25.670 1.00 62.56 106 VAL A N 1
ATOM 852 C CA . VAL A 1 106 ? 3.051 -12.625 -24.763 1.00 62.56 106 VAL A CA 1
ATOM 853 C C . VAL A 1 106 ? 3.791 -12.516 -23.439 1.00 62.56 106 VAL A C 1
ATOM 855 O O . VAL A 1 106 ? 4.984 -12.794 -23.354 1.00 62.56 106 VAL A O 1
ATOM 858 N N . ILE A 1 107 ? 3.078 -12.083 -22.401 1.00 63.47 107 ILE A N 1
ATOM 859 C CA . ILE A 1 107 ? 3.615 -12.032 -21.042 1.00 63.47 107 ILE A CA 1
ATOM 860 C C . ILE A 1 107 ? 3.445 -13.421 -20.432 1.00 63.47 107 ILE A C 1
ATOM 862 O O . ILE A 1 107 ? 2.329 -13.833 -20.115 1.00 63.47 107 ILE A O 1
ATOM 866 N N . PHE A 1 108 ? 4.554 -14.131 -20.252 1.00 51.97 108 PHE A N 1
ATOM 867 C CA . PHE A 1 108 ? 4.594 -15.329 -19.426 1.00 51.97 108 PHE A CA 1
ATOM 868 C C . PHE A 1 108 ? 5.075 -14.935 -18.033 1.00 51.97 108 PHE A C 1
ATOM 870 O O . PHE A 1 108 ? 6.188 -14.445 -17.867 1.00 51.97 108 PHE A O 1
ATOM 877 N N . SER A 1 109 ? 4.214 -15.124 -17.036 1.00 54.50 109 SER A N 1
ATOM 878 C CA . SER A 1 109 ? 4.587 -14.980 -15.632 1.00 54.50 109 SER A CA 1
ATOM 879 C C . SER A 1 109 ? 4.742 -16.370 -15.044 1.00 54.50 109 SER A C 1
ATOM 881 O O . SER A 1 109 ? 3.748 -17.066 -14.838 1.00 54.50 109 SER A O 1
ATOM 883 N N . ASP A 1 110 ? 5.979 -16.759 -14.759 1.00 60.03 110 ASP A N 1
ATOM 884 C CA . ASP A 1 110 ? 6.244 -17.899 -13.892 1.00 60.03 110 ASP A CA 1
ATOM 885 C C . ASP A 1 110 ? 5.965 -17.462 -12.446 1.00 60.03 110 ASP A C 1
ATOM 887 O O . ASP A 1 110 ? 6.697 -16.660 -11.862 1.00 60.03 110 ASP A O 1
ATOM 891 N N . PHE A 1 111 ? 4.817 -17.890 -11.916 1.00 54.12 111 PHE A N 1
ATOM 892 C CA . PHE A 1 111 ? 4.309 -17.451 -10.613 1.00 54.12 111 PHE A CA 1
ATOM 893 C C . PHE A 1 111 ? 5.187 -17.941 -9.451 1.00 54.12 111 PHE A C 1
ATOM 895 O O . PHE A 1 111 ? 5.066 -17.426 -8.341 1.00 54.12 111 PHE A O 1
ATOM 902 N N . ASP A 1 112 ? 6.078 -18.905 -9.692 1.00 59.16 112 ASP A N 1
ATOM 903 C CA . ASP A 1 112 ? 6.845 -19.533 -8.625 1.00 59.16 112 ASP A CA 1
ATOM 904 C C . ASP A 1 112 ? 8.155 -18.827 -8.296 1.00 59.16 112 ASP A C 1
ATOM 906 O O . ASP A 1 112 ? 8.377 -18.441 -7.154 1.00 59.16 112 ASP A O 1
ATOM 910 N N . LEU A 1 113 ? 9.020 -18.578 -9.281 1.00 51.44 113 LEU A N 1
ATOM 911 C CA . LEU A 1 113 ? 10.383 -18.125 -8.976 1.00 51.44 113 LEU A CA 1
ATOM 912 C C . LEU A 1 113 ? 10.477 -16.720 -8.361 1.00 51.44 113 LEU A C 1
ATOM 914 O O . LEU A 1 113 ? 11.494 -16.382 -7.758 1.00 51.44 113 LEU A O 1
ATOM 918 N N . THR A 1 114 ? 9.450 -15.884 -8.530 1.00 50.94 114 THR A N 1
ATOM 919 C CA . THR A 1 114 ? 9.499 -14.458 -8.155 1.00 50.94 114 THR A CA 1
ATOM 920 C C . THR A 1 114 ? 8.606 -14.087 -6.974 1.00 50.94 114 THR A C 1
ATOM 922 O O . THR A 1 114 ? 8.799 -13.026 -6.381 1.00 50.94 114 THR A O 1
ATOM 925 N N . CYS A 1 115 ? 7.635 -14.935 -6.618 1.00 49.25 115 CYS A N 1
ATOM 926 C CA . CYS A 1 115 ? 6.567 -14.582 -5.677 1.00 49.25 115 CYS A CA 1
ATOM 927 C C . CYS A 1 115 ? 6.445 -15.535 -4.475 1.00 49.25 115 CYS A C 1
ATOM 929 O O . CYS A 1 115 ? 5.705 -15.224 -3.537 1.00 49.25 115 CYS A O 1
ATOM 931 N N . THR A 1 116 ? 7.163 -16.662 -4.452 1.00 55.47 116 THR A N 1
ATOM 932 C CA . THR A 1 116 ? 7.137 -17.633 -3.349 1.00 55.47 116 THR A CA 1
ATOM 933 C C . THR A 1 116 ? 8.549 -17.859 -2.786 1.00 55.47 116 THR A C 1
ATOM 935 O O . THR A 1 116 ? 9.555 -17.768 -3.480 1.00 55.47 116 THR A O 1
ATOM 938 N N . VAL A 1 117 ? 8.653 -18.120 -1.476 1.00 57.53 117 VAL A N 1
ATOM 939 C CA . VAL A 1 117 ? 9.940 -18.439 -0.804 1.00 57.53 117 VAL A CA 1
ATOM 940 C C . VAL A 1 117 ? 10.410 -19.867 -1.141 1.00 57.53 117 VAL A C 1
ATOM 942 O O . VAL A 1 117 ? 11.539 -20.250 -0.842 1.00 57.53 117 VAL A O 1
ATOM 945 N N . VAL A 1 118 ? 9.530 -20.673 -1.735 1.00 61.41 118 VAL A N 1
ATOM 946 C CA . VAL A 1 118 ? 9.702 -22.102 -1.998 1.00 61.41 118 VAL A CA 1
ATOM 947 C C . VAL A 1 118 ? 9.113 -22.438 -3.358 1.00 61.41 118 VAL A C 1
ATOM 949 O O . VAL A 1 118 ? 7.991 -22.036 -3.634 1.00 61.41 118 VAL A O 1
ATOM 952 N N . ASP A 1 119 ? 9.841 -23.232 -4.143 1.00 68.69 119 ASP A N 1
ATOM 953 C CA . ASP A 1 119 ? 9.409 -23.749 -5.443 1.00 68.69 119 ASP A CA 1
ATOM 954 C C . ASP A 1 119 ? 8.123 -24.588 -5.304 1.00 68.69 119 ASP A C 1
ATOM 956 O O . ASP A 1 119 ? 8.145 -25.763 -4.914 1.00 68.69 119 ASP A O 1
ATOM 960 N N . SER A 1 120 ? 6.974 -23.962 -5.562 1.00 75.00 120 SER A N 1
ATOM 961 C CA . SER A 1 120 ? 5.666 -24.601 -5.468 1.00 75.00 120 SER A CA 1
ATOM 962 C C . SER A 1 120 ? 5.445 -25.610 -6.596 1.00 75.00 120 SER A C 1
ATOM 964 O O . SER A 1 120 ? 4.668 -26.548 -6.419 1.00 75.00 120 SER A O 1
ATOM 966 N N . SER A 1 121 ? 6.190 -25.516 -7.698 1.00 77.31 121 SER A N 1
ATOM 967 C CA . SER A 1 121 ? 6.094 -26.395 -8.856 1.00 77.31 121 SER A CA 1
ATOM 968 C C . SER A 1 121 ? 6.543 -27.807 -8.494 1.00 77.31 121 SER A C 1
ATOM 970 O O . SER A 1 121 ? 5.841 -28.771 -8.804 1.00 77.31 121 SER A O 1
ATOM 972 N N . ALA A 1 122 ? 7.615 -27.940 -7.705 1.00 80.75 122 ALA A N 1
ATOM 973 C CA . ALA A 1 122 ? 8.057 -29.217 -7.152 1.00 80.75 122 ALA A CA 1
ATOM 974 C C . ALA A 1 122 ? 7.001 -29.842 -6.223 1.00 80.75 122 ALA A C 1
ATOM 976 O O . ALA A 1 122 ? 6.771 -31.055 -6.255 1.00 80.75 122 ALA A O 1
ATOM 977 N N . ILE A 1 123 ? 6.319 -29.018 -5.421 1.00 81.88 123 ILE A N 1
ATOM 978 C CA . ILE A 1 123 ? 5.261 -29.470 -4.507 1.00 81.88 123 ILE A CA 1
ATOM 979 C C . ILE A 1 123 ? 4.032 -29.933 -5.298 1.00 81.88 123 ILE A C 1
ATOM 981 O O . ILE A 1 123 ? 3.505 -31.018 -5.046 1.00 81.88 123 ILE A O 1
ATOM 985 N N . LEU A 1 124 ? 3.581 -29.139 -6.270 1.00 82.56 124 LEU A N 1
ATOM 986 C CA . LEU A 1 124 ? 2.442 -29.456 -7.131 1.00 82.56 124 LEU A CA 1
ATOM 987 C C . LEU A 1 124 ? 2.711 -30.700 -7.981 1.00 82.56 124 LEU A C 1
ATOM 989 O O . LEU A 1 124 ? 1.824 -31.544 -8.126 1.00 82.56 124 LEU A O 1
ATOM 993 N N . ALA A 1 125 ? 3.937 -30.855 -8.482 1.00 85.19 125 ALA A N 1
ATOM 994 C CA . ALA A 1 125 ? 4.361 -32.045 -9.199 1.00 85.19 125 ALA A CA 1
ATOM 995 C C . ALA A 1 125 ? 4.314 -33.287 -8.307 1.00 85.19 125 ALA A C 1
ATOM 997 O O . ALA A 1 125 ? 3.741 -34.296 -8.711 1.00 85.19 125 ALA A O 1
ATOM 998 N N . GLU A 1 126 ? 4.830 -33.231 -7.076 1.00 85.19 126 GLU A N 1
ATOM 999 C CA . GLU A 1 126 ? 4.768 -34.387 -6.174 1.00 85.19 126 GLU A CA 1
ATOM 1000 C C . GLU A 1 126 ? 3.317 -34.729 -5.794 1.00 85.19 126 GLU A C 1
ATOM 1002 O O . GLU A 1 126 ? 2.948 -35.905 -5.783 1.00 85.19 126 GLU A O 1
ATOM 1007 N N . ILE A 1 127 ? 2.448 -33.730 -5.585 1.00 85.50 127 ILE A N 1
ATOM 1008 C CA . ILE A 1 127 ? 1.005 -33.953 -5.384 1.00 85.50 127 ILE A CA 1
ATOM 1009 C C . ILE A 1 127 ? 0.393 -34.663 -6.601 1.00 85.50 127 ILE A C 1
ATOM 1011 O O . ILE A 1 127 ? -0.334 -35.648 -6.434 1.00 85.50 127 ILE A O 1
ATOM 1015 N N . ALA A 1 128 ? 0.698 -34.217 -7.822 1.00 84.31 128 ALA A N 1
ATOM 1016 C CA . ALA A 1 128 ? 0.213 -34.841 -9.053 1.00 84.31 128 ALA A CA 1
ATOM 1017 C C . ALA A 1 128 ? 0.728 -36.283 -9.214 1.00 84.31 128 ALA A C 1
ATOM 1019 O O . ALA A 1 128 ? -0.042 -37.182 -9.550 1.00 84.31 128 ALA A O 1
ATOM 1020 N N . ILE A 1 129 ? 2.003 -36.538 -8.905 1.00 85.12 129 ILE A N 1
ATOM 1021 C CA . ILE A 1 129 ? 2.615 -37.873 -8.973 1.00 85.12 129 ILE A CA 1
ATOM 1022 C C . ILE A 1 129 ? 1.970 -38.826 -7.958 1.00 85.12 129 ILE A C 1
ATOM 1024 O O . ILE A 1 129 ? 1.694 -39.982 -8.289 1.00 85.12 129 ILE A O 1
ATOM 1028 N N . VAL A 1 130 ? 1.726 -38.372 -6.726 1.00 84.88 130 VAL A N 1
ATOM 1029 C CA . VAL A 1 130 ? 1.143 -39.197 -5.652 1.00 84.88 130 VAL A CA 1
ATOM 1030 C C . VAL A 1 130 ? -0.336 -39.497 -5.902 1.00 84.88 130 VAL A C 1
ATOM 1032 O O . VAL A 1 130 ? -0.802 -40.587 -5.562 1.00 84.88 130 VAL A O 1
ATOM 1035 N N . THR A 1 131 ? -1.069 -38.552 -6.494 1.00 84.50 131 THR A N 1
ATOM 1036 C CA . THR A 1 131 ? -2.499 -38.700 -6.812 1.00 84.50 131 THR A CA 1
ATOM 1037 C C . THR A 1 131 ? -2.759 -39.430 -8.133 1.00 84.50 131 THR A C 1
ATOM 1039 O O . THR A 1 131 ? -3.894 -39.841 -8.387 1.00 84.50 131 THR A O 1
ATOM 1042 N N . ALA A 1 132 ? -1.724 -39.641 -8.953 1.00 82.88 132 ALA A N 1
ATOM 1043 C CA . ALA A 1 132 ? -1.823 -40.379 -10.205 1.00 82.88 132 ALA A CA 1
ATOM 1044 C C . ALA A 1 132 ? -2.126 -41.879 -9.991 1.00 82.88 132 ALA A C 1
ATOM 1046 O O . ALA A 1 132 ? -1.695 -42.481 -8.997 1.00 82.88 132 ALA A O 1
ATOM 1047 N N . PRO A 1 133 ? -2.833 -42.526 -10.938 1.00 78.12 133 PRO A N 1
ATOM 1048 C CA . PRO A 1 133 ? -3.082 -43.962 -10.893 1.00 78.12 133 PRO A CA 1
ATOM 1049 C C . PRO A 1 133 ? -1.773 -44.766 -10.850 1.00 78.12 133 PRO A C 1
ATOM 1051 O O . PRO A 1 133 ? -0.806 -44.458 -11.549 1.00 78.12 133 PRO A O 1
ATOM 1054 N N . LYS A 1 134 ? -1.748 -45.827 -10.035 1.00 72.81 134 LYS A N 1
ATOM 1055 C CA . LYS A 1 134 ? -0.595 -46.740 -9.905 1.00 72.81 134 LYS A CA 1
ATOM 1056 C C . LYS A 1 134 ? -0.715 -48.010 -10.768 1.00 72.81 134 LYS A C 1
ATOM 1058 O O . LYS A 1 134 ? 0.244 -48.770 -10.832 1.00 72.81 134 LYS A O 1
ATOM 1063 N N . SER A 1 135 ? -1.873 -48.260 -11.393 1.00 67.94 135 SER A N 1
ATOM 1064 C CA . SER A 1 135 ? -2.174 -49.465 -12.194 1.00 67.94 135 SER A CA 1
ATOM 1065 C C . SER A 1 135 ? -3.338 -49.243 -13.176 1.00 67.94 135 SER A C 1
ATOM 1067 O O . SER A 1 135 ? -4.221 -48.442 -12.871 1.00 67.94 135 SER A O 1
ATOM 1069 N N . ASP A 1 136 ? -3.405 -50.039 -14.248 1.00 58.19 136 ASP A N 1
ATOM 1070 C CA . ASP A 1 136 ? -4.338 -49.968 -15.402 1.00 58.19 136 ASP A CA 1
ATOM 1071 C C . ASP A 1 136 ? -5.851 -50.168 -15.145 1.00 58.19 136 ASP A C 1
ATOM 1073 O O . ASP A 1 136 ? -6.628 -50.314 -16.085 1.00 58.19 136 ASP A O 1
ATOM 1077 N N . ASN A 1 137 ? -6.341 -50.123 -13.905 1.00 59.78 137 ASN A N 1
ATOM 1078 C CA . ASN A 1 137 ? -7.786 -50.222 -13.646 1.00 59.78 137 ASN A CA 1
ATOM 1079 C C . ASN A 1 137 ? -8.493 -48.861 -13.810 1.00 59.78 137 ASN A C 1
ATOM 1081 O O . ASN A 1 137 ? -9.086 -48.341 -12.861 1.00 59.78 137 ASN A O 1
ATOM 1085 N N . GLN A 1 138 ? -8.421 -48.263 -15.001 1.00 57.38 138 GLN A N 1
ATOM 1086 C CA . GLN A 1 138 ? -9.196 -47.070 -15.359 1.00 57.38 138 GLN A CA 1
ATOM 1087 C C . GLN A 1 138 ? -10.516 -47.473 -16.051 1.00 57.38 138 GLN A C 1
ATOM 1089 O O . GLN A 1 138 ? -10.486 -48.223 -17.024 1.00 57.38 138 GLN A O 1
ATOM 1094 N N . PRO A 1 139 ? -11.681 -46.984 -15.582 1.00 53.44 139 PRO A N 1
ATOM 1095 C CA . PRO A 1 139 ? -12.927 -47.023 -16.348 1.00 53.44 139 PRO A CA 1
ATOM 1096 C C .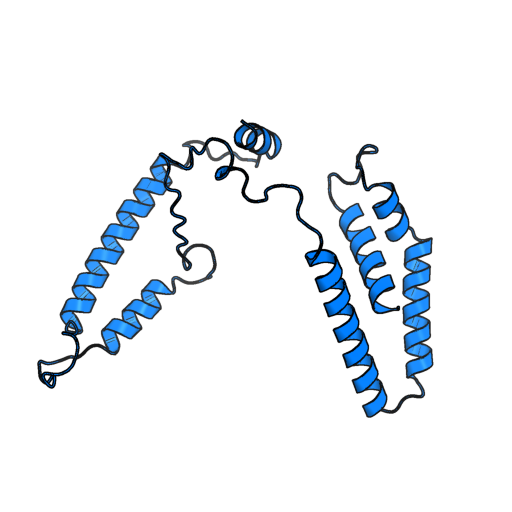 PRO A 1 139 ? -12.788 -46.175 -17.624 1.00 53.44 139 PRO A C 1
ATOM 1098 O O . PRO A 1 139 ? -12.234 -45.080 -17.555 1.00 53.44 139 PRO A O 1
ATOM 1101 N N . GLU A 1 140 ? -13.320 -46.658 -18.751 1.00 52.34 140 GLU A N 1
ATOM 1102 C CA . GLU A 1 140 ? -13.132 -46.129 -20.122 1.00 52.34 140 GLU A CA 1
ATOM 1103 C C . GLU A 1 140 ? -13.531 -44.648 -20.353 1.00 52.34 140 GLU A C 1
ATOM 1105 O O . GLU A 1 140 ? -13.225 -44.097 -21.405 1.00 52.34 140 GLU A O 1
ATOM 1110 N N . ASP A 1 141 ? -14.147 -43.973 -19.376 1.00 53.16 141 ASP A N 1
ATOM 1111 C CA . ASP A 1 141 ? -14.706 -42.615 -19.511 1.00 53.16 141 ASP A CA 1
ATOM 1112 C C . ASP A 1 141 ? -13.839 -41.478 -18.920 1.00 53.16 141 ASP A C 1
ATOM 1114 O O . ASP A 1 141 ? -14.299 -40.340 -18.794 1.00 53.16 141 ASP A O 1
ATOM 1118 N N . GLN A 1 142 ? -12.584 -41.730 -18.535 1.00 53.91 142 GLN A N 1
ATOM 1119 C CA . GLN A 1 142 ? -11.682 -40.677 -18.044 1.00 53.91 142 GLN A CA 1
ATOM 1120 C C . GLN A 1 142 ? -10.527 -40.416 -19.014 1.00 53.91 142 GLN A C 1
ATOM 1122 O O . GLN A 1 142 ? -9.921 -41.341 -19.544 1.00 53.91 142 GLN A O 1
ATOM 1127 N N . ILE A 1 143 ? -10.225 -39.126 -19.225 1.00 56.53 143 ILE A N 1
ATOM 1128 C CA . ILE A 1 143 ? -9.032 -38.623 -19.927 1.00 56.53 143 ILE A CA 1
ATOM 1129 C C . ILE A 1 143 ? -7.835 -39.493 -19.533 1.00 56.53 143 ILE A C 1
ATOM 1131 O O . ILE A 1 143 ? -7.573 -39.611 -18.339 1.00 56.53 143 ILE A O 1
ATOM 1135 N N . ALA A 1 144 ? -7.136 -40.085 -20.510 1.00 58.19 144 ALA A N 1
ATOM 1136 C CA . ALA A 1 144 ? -5.996 -40.973 -20.285 1.00 58.19 144 ALA A CA 1
ATOM 1137 C C . ALA A 1 144 ? -4.962 -40.312 -19.356 1.00 58.19 144 ALA A C 1
ATOM 1139 O O . ALA A 1 144 ? -4.169 -39.468 -19.776 1.00 58.19 144 ALA A O 1
ATOM 1140 N N . ARG A 1 145 ? -5.010 -40.647 -18.063 1.00 65.06 145 ARG A N 1
ATOM 1141 C CA . ARG A 1 145 ? -4.090 -40.117 -17.054 1.00 65.06 145 ARG A CA 1
ATOM 1142 C C . ARG A 1 145 ? -2.826 -40.959 -17.064 1.00 65.06 145 ARG A C 1
ATOM 1144 O O . ARG A 1 145 ? -2.898 -42.178 -16.940 1.00 65.06 145 ARG A O 1
ATOM 1151 N N . MET A 1 146 ? -1.679 -40.295 -17.183 1.00 70.62 146 MET A N 1
ATOM 1152 C CA . MET A 1 146 ? -0.376 -40.947 -17.064 1.00 70.62 146 MET A CA 1
ATOM 1153 C C . MET A 1 146 ? -0.260 -41.685 -15.727 1.00 70.62 146 MET A C 1
ATOM 1155 O O . MET A 1 146 ? -0.734 -41.199 -14.694 1.00 70.62 146 MET A O 1
ATOM 1159 N N . LEU A 1 147 ? 0.394 -42.846 -15.746 1.00 79.25 147 LEU A N 1
ATOM 1160 C CA . LEU A 1 147 ? 0.714 -43.586 -14.532 1.00 79.25 147 LEU A CA 1
ATOM 1161 C C . LEU A 1 147 ? 1.707 -42.794 -13.675 1.00 79.25 147 LEU A C 1
ATOM 1163 O O . LEU A 1 147 ? 2.528 -42.034 -14.188 1.00 79.25 147 LEU A O 1
ATOM 1167 N N . SER A 1 148 ? 1.674 -43.010 -12.360 1.00 78.50 148 SER A N 1
ATOM 1168 C CA . SER A 1 148 ? 2.555 -42.325 -11.400 1.00 78.50 148 SER A CA 1
ATOM 1169 C C . SER A 1 148 ? 4.051 -42.456 -11.743 1.00 78.50 148 SER A C 1
ATOM 1171 O O . SER A 1 148 ? 4.802 -41.490 -11.610 1.00 78.50 148 SER A O 1
ATOM 1173 N N . SER A 1 149 ? 4.492 -43.623 -12.233 1.00 80.19 149 SER A N 1
ATOM 1174 C CA . SER A 1 149 ? 5.878 -43.849 -12.673 1.00 80.19 149 SER A CA 1
ATOM 1175 C C . SER A 1 149 ? 6.249 -43.008 -13.888 1.00 80.19 149 SER A C 1
ATOM 1177 O O . SER A 1 149 ? 7.323 -42.409 -13.922 1.00 80.19 149 SER A O 1
ATOM 1179 N N . ASP A 1 150 ? 5.349 -42.942 -14.863 1.00 83.62 150 ASP A N 1
ATOM 1180 C CA . ASP A 1 150 ? 5.570 -42.216 -16.108 1.00 83.62 150 ASP A CA 1
ATOM 1181 C C . ASP A 1 150 ? 5.565 -40.716 -15.835 1.00 83.62 150 ASP A C 1
ATOM 1183 O O . ASP A 1 150 ? 6.453 -40.002 -16.288 1.00 83.62 150 ASP A O 1
ATOM 1187 N N . LEU A 1 151 ? 4.641 -40.254 -14.988 1.00 84.12 151 LEU A N 1
ATOM 1188 C CA . LEU A 1 151 ? 4.556 -38.863 -14.554 1.00 84.12 151 LEU A CA 1
ATOM 1189 C C . LEU A 1 151 ? 5.822 -38.443 -13.794 1.00 84.12 151 LEU A C 1
ATOM 1191 O O . LEU A 1 151 ? 6.368 -37.377 -14.066 1.00 84.12 151 LEU A O 1
ATOM 1195 N N . ARG A 1 152 ? 6.355 -39.303 -12.913 1.00 87.06 152 ARG A N 1
ATOM 1196 C CA . ARG A 1 152 ? 7.623 -39.048 -12.208 1.00 87.06 152 ARG A CA 1
ATOM 1197 C C . ARG A 1 152 ? 8.809 -38.945 -13.171 1.00 87.06 152 ARG A C 1
ATOM 1199 O O . ARG A 1 152 ? 9.633 -38.046 -13.015 1.00 87.06 152 ARG A O 1
ATOM 1206 N N . ASN A 1 153 ? 8.893 -39.831 -14.162 1.00 88.06 153 ASN A N 1
ATOM 1207 C CA . ASN A 1 153 ? 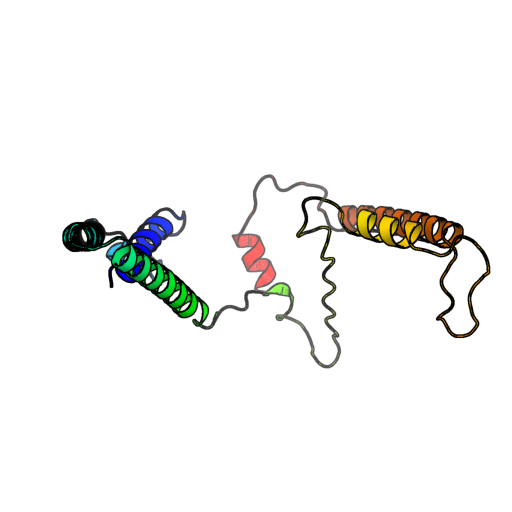9.966 -39.815 -15.160 1.00 88.06 153 ASN A CA 1
ATOM 1208 C C . ASN A 1 153 ? 9.889 -38.575 -16.065 1.00 88.06 153 ASN A C 1
ATOM 1210 O O . ASN A 1 153 ? 10.905 -37.923 -16.321 1.00 88.06 153 ASN A O 1
ATOM 1214 N N . THR A 1 154 ? 8.687 -38.226 -16.523 1.00 87.75 154 THR A N 1
ATOM 1215 C CA . THR A 1 154 ? 8.448 -37.042 -17.354 1.00 87.75 154 THR A CA 1
ATOM 1216 C C . THR A 1 154 ? 8.726 -35.762 -16.580 1.00 87.75 154 THR A C 1
ATOM 1218 O O . THR A 1 154 ? 9.450 -34.910 -17.087 1.00 87.75 154 THR A O 1
ATOM 1221 N N . TRP A 1 155 ? 8.249 -35.651 -15.336 1.00 88.44 155 TRP A N 1
ATOM 1222 C CA . TRP A 1 155 ? 8.564 -34.521 -14.461 1.00 88.44 155 TRP A CA 1
ATOM 1223 C C . TRP A 1 155 ? 10.069 -34.376 -14.238 1.00 88.44 155 TRP A C 1
ATOM 1225 O O . TRP A 1 155 ? 10.607 -33.294 -14.439 1.00 88.44 155 TRP A O 1
ATOM 1235 N N . GLY A 1 156 ? 10.770 -35.463 -13.895 1.00 89.31 156 GLY A N 1
ATOM 1236 C CA . GLY A 1 156 ? 12.220 -35.423 -13.691 1.00 89.31 156 GLY A CA 1
ATOM 1237 C C . GLY A 1 156 ? 12.985 -34.966 -14.937 1.00 89.31 156 GLY A C 1
ATOM 1238 O O . GLY A 1 156 ? 13.959 -34.227 -14.826 1.00 89.31 156 GLY A O 1
ATOM 1239 N N . SER A 1 157 ? 12.517 -35.359 -16.124 1.00 90.56 157 SER A N 1
ATOM 1240 C CA . SER A 1 157 ? 13.117 -34.938 -17.395 1.00 90.56 157 SER A CA 1
ATOM 1241 C C . SER A 1 157 ? 12.856 -33.457 -17.693 1.00 90.56 157 SER A C 1
ATOM 1243 O O . SER A 1 157 ? 13.783 -32.739 -18.056 1.00 90.56 157 SER A O 1
ATOM 1245 N N . LEU A 1 158 ? 11.614 -32.994 -17.506 1.00 87.75 158 LEU A N 1
ATOM 1246 C CA . LEU A 1 158 ? 11.217 -31.600 -17.730 1.00 87.75 158 LEU A CA 1
ATOM 1247 C C . LEU A 1 158 ? 11.883 -30.645 -16.739 1.00 87.75 158 LEU A C 1
ATOM 1249 O O . LEU A 1 158 ? 12.418 -29.625 -17.152 1.00 87.75 158 LEU A O 1
ATOM 1253 N N . SER A 1 159 ? 11.890 -30.996 -15.452 1.00 86.38 159 SER A N 1
ATOM 1254 C CA . SER A 1 159 ? 12.521 -30.203 -14.394 1.00 86.38 159 SER A CA 1
ATOM 1255 C C . SER A 1 159 ? 14.015 -30.029 -14.659 1.00 86.38 159 SER A C 1
ATOM 1257 O O . SER A 1 159 ? 14.517 -28.913 -14.589 1.00 86.38 159 SER A O 1
ATOM 1259 N N . LYS A 1 160 ? 14.707 -31.105 -15.057 1.00 88.19 160 LYS A N 1
ATOM 1260 C CA . LYS A 1 160 ? 16.123 -31.034 -15.422 1.00 88.19 160 LYS A CA 1
ATOM 1261 C C . LYS A 1 160 ? 16.365 -30.105 -16.616 1.00 88.19 160 LYS A C 1
ATOM 1263 O O . LYS A 1 160 ? 17.242 -29.252 -16.537 1.00 88.19 160 LYS A O 1
ATOM 1268 N N . LEU A 1 161 ? 15.596 -30.272 -17.695 1.00 90.38 161 LEU A N 1
ATOM 1269 C CA . LEU A 1 161 ? 15.727 -29.439 -18.892 1.00 90.38 161 LEU A CA 1
ATOM 1270 C C . LEU A 1 161 ? 15.484 -27.961 -18.566 1.00 90.38 161 LEU A C 1
ATOM 1272 O O . LEU A 1 161 ? 16.278 -27.113 -18.953 1.00 90.38 161 LEU A O 1
ATOM 1276 N N . TYR A 1 162 ? 14.431 -27.672 -17.800 1.00 84.69 162 TYR A N 1
ATOM 1277 C CA . TYR A 1 162 ? 14.105 -26.321 -17.357 1.00 84.69 162 TYR A CA 1
ATOM 1278 C C . TYR A 1 162 ? 15.252 -25.686 -16.566 1.00 84.69 162 TYR A C 1
ATOM 1280 O O . TYR A 1 162 ? 15.635 -24.560 -16.860 1.00 84.69 162 TYR A O 1
ATOM 1288 N N . THR A 1 163 ? 15.831 -26.398 -15.592 1.00 83.94 163 THR A N 1
ATOM 1289 C CA . THR A 1 163 ? 16.958 -25.875 -14.805 1.00 83.94 163 THR A CA 1
ATOM 1290 C C . THR A 1 163 ? 18.175 -25.585 -15.684 1.00 83.94 163 THR A C 1
ATOM 1292 O O . THR A 1 163 ? 18.769 -24.519 -15.551 1.00 83.94 163 THR A O 1
ATOM 1295 N N . GLU A 1 164 ? 18.518 -26.487 -16.608 1.00 89.31 164 GLU A N 1
ATOM 1296 C CA . GLU A 1 164 ? 19.653 -26.306 -17.522 1.00 89.31 164 GLU A CA 1
ATOM 1297 C C . GLU A 1 164 ? 19.450 -25.104 -18.462 1.00 89.31 164 GLU A C 1
ATOM 1299 O O . GLU A 1 164 ? 20.358 -24.287 -18.625 1.00 89.31 164 GLU A O 1
ATOM 1304 N N . GLU A 1 165 ? 18.264 -24.962 -19.061 1.00 87.56 165 GLU A N 1
ATOM 1305 C CA . GLU A 1 165 ? 17.944 -23.831 -19.944 1.00 87.56 165 GLU A CA 1
ATOM 1306 C C . GLU A 1 165 ? 17.851 -22.507 -19.176 1.00 87.56 165 GLU A C 1
ATOM 1308 O O . GLU A 1 165 ? 18.315 -21.474 -19.664 1.00 87.56 165 GLU A O 1
ATOM 1313 N N . TYR A 1 166 ? 17.300 -22.528 -17.960 1.00 81.56 166 TYR A N 1
ATOM 1314 C CA . TYR A 1 166 ? 17.241 -21.365 -17.079 1.00 81.56 166 TYR A CA 1
ATOM 1315 C C . TYR A 1 166 ? 18.643 -20.865 -16.722 1.00 81.56 166 TYR A C 1
ATOM 1317 O O . TYR A 1 166 ? 18.922 -19.678 -16.888 1.00 81.56 166 TYR A O 1
ATOM 1325 N N . GLU A 1 167 ? 19.542 -21.748 -16.278 1.00 83.50 167 GLU A N 1
ATOM 1326 C CA . GLU A 1 167 ? 20.921 -21.380 -15.935 1.00 83.50 167 GLU A CA 1
ATOM 1327 C C . GLU A 1 167 ? 21.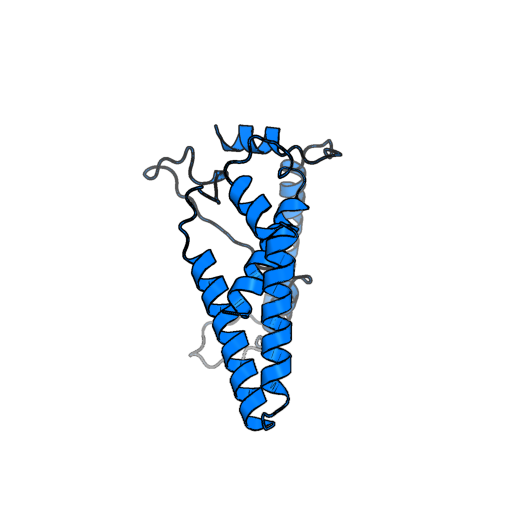649 -20.769 -17.137 1.00 83.50 167 GLU A C 1
ATOM 1329 O O . GLU A 1 167 ? 22.225 -19.688 -17.016 1.00 83.50 167 GLU A O 1
ATOM 1334 N N . GLN A 1 168 ? 21.537 -21.385 -18.318 1.00 85.94 168 GLN A N 1
ATOM 1335 C CA . GLN A 1 168 ? 22.123 -20.852 -19.553 1.00 85.94 168 GLN A CA 1
ATOM 1336 C C . GLN A 1 168 ? 21.558 -19.476 -19.926 1.00 85.94 168 GLN A C 1
ATOM 1338 O O . GLN A 1 168 ? 22.302 -18.584 -20.338 1.00 85.94 168 GLN A O 1
ATOM 1343 N N . CYS A 1 169 ? 20.246 -19.286 -19.782 1.00 80.50 169 CYS A N 1
ATOM 1344 C CA . CYS A 1 169 ? 19.583 -18.015 -20.051 1.00 80.50 169 CYS A CA 1
ATOM 1345 C C . CYS A 1 169 ? 20.072 -16.918 -19.094 1.00 80.50 169 CYS A C 1
ATOM 1347 O O . CYS A 1 169 ? 20.463 -15.835 -19.535 1.00 80.50 169 CYS A O 1
ATOM 1349 N N . ILE A 1 170 ? 20.128 -17.214 -17.792 1.00 76.62 170 ILE A N 1
ATOM 1350 C CA . ILE A 1 170 ? 20.644 -16.290 -16.779 1.00 76.62 170 ILE A CA 1
ATOM 1351 C C . ILE A 1 170 ? 22.109 -15.949 -17.055 1.00 76.62 170 ILE A C 1
ATOM 1353 O O . ILE A 1 170 ? 22.460 -14.774 -17.031 1.00 76.62 170 ILE A O 1
ATOM 1357 N N . GLU A 1 171 ? 22.958 -16.926 -17.373 1.00 83.00 171 GLU A N 1
ATOM 1358 C CA . GLU A 1 171 ? 24.358 -16.678 -17.736 1.00 83.00 171 GLU A CA 1
ATOM 1359 C C . GLU A 1 171 ? 24.500 -15.827 -19.005 1.00 83.00 171 GLU A C 1
ATOM 1361 O O . GLU A 1 171 ? 25.397 -14.990 -19.085 1.00 83.00 171 GLU A O 1
ATOM 1366 N N . SER A 1 172 ? 23.607 -16.000 -19.982 1.00 80.44 172 SER A N 1
ATOM 1367 C CA . SER A 1 172 ? 23.617 -15.217 -21.220 1.00 80.44 172 SER A CA 1
ATOM 1368 C C . SER A 1 172 ? 23.173 -13.767 -21.021 1.00 80.44 172 SER A C 1
ATOM 1370 O O . SER A 1 172 ? 23.608 -12.899 -21.778 1.00 80.44 172 SER A O 1
ATOM 1372 N N . ILE A 1 173 ? 22.263 -13.506 -20.080 1.00 75.56 173 ILE A N 1
ATOM 1373 C CA . ILE A 1 173 ? 21.679 -12.174 -19.861 1.00 75.56 173 ILE A CA 1
ATOM 1374 C C . ILE A 1 173 ? 22.455 -11.401 -18.790 1.00 75.56 173 ILE A C 1
ATOM 1376 O O . ILE A 1 173 ? 22.561 -10.175 -18.864 1.00 75.56 173 ILE A O 1
ATOM 1380 N N . MET A 1 174 ? 23.013 -12.092 -17.795 1.00 72.75 174 MET A N 1
ATOM 1381 C CA . MET A 1 174 ? 23.747 -11.445 -16.715 1.00 72.75 174 MET A CA 1
ATOM 1382 C C . MET A 1 174 ? 25.117 -10.965 -17.212 1.00 72.75 174 MET A C 1
ATOM 1384 O O . MET A 1 174 ? 25.929 -11.767 -17.675 1.00 72.75 174 MET A O 1
ATOM 1388 N N . PRO A 1 175 ? 25.433 -9.664 -17.092 1.00 64.62 175 PRO A N 1
ATOM 1389 C CA . PRO A 1 175 ? 26.738 -9.158 -17.483 1.00 64.62 175 PRO A CA 1
ATOM 1390 C C . PRO A 1 175 ? 27.842 -9.794 -16.627 1.00 64.62 175 PRO A C 1
ATOM 1392 O O . PRO A 1 175 ? 27.693 -9.966 -15.416 1.00 64.62 175 PRO A O 1
ATOM 1395 N N . ALA A 1 176 ? 28.988 -10.087 -17.249 1.00 66.12 176 ALA A N 1
ATOM 1396 C CA . ALA A 1 176 ? 30.143 -10.703 -16.582 1.00 66.12 176 ALA A CA 1
ATOM 1397 C C . ALA A 1 176 ? 30.659 -9.894 -15.372 1.00 66.12 176 ALA A C 1
ATOM 1399 O O . ALA A 1 176 ? 31.271 -10.452 -14.463 1.00 66.12 176 ALA A O 1
ATOM 1400 N N . ASN A 1 177 ? 30.381 -8.588 -15.345 1.00 66.44 177 ASN A N 1
ATOM 1401 C CA . ASN A 1 177 ? 30.653 -7.716 -14.212 1.00 66.44 177 ASN A CA 1
ATOM 1402 C C . ASN A 1 177 ? 29.351 -7.456 -13.452 1.00 66.44 177 ASN A C 1
ATOM 1404 O O . ASN A 1 177 ? 28.457 -6.777 -13.959 1.00 66.44 177 ASN A O 1
ATOM 1408 N N . ARG A 1 178 ? 29.260 -7.944 -12.210 1.00 61.69 178 ARG A N 1
ATOM 1409 C CA . ARG A 1 178 ? 28.226 -7.479 -11.281 1.00 61.69 178 ARG A CA 1
ATOM 1410 C C . ARG A 1 178 ? 28.477 -5.999 -11.006 1.00 61.69 178 ARG A C 1
ATOM 1412 O O . ARG A 1 178 ? 29.513 -5.651 -10.447 1.00 61.69 178 ARG A O 1
ATOM 1419 N N . LEU A 1 179 ? 27.548 -5.140 -11.415 1.00 63.41 179 LEU A N 1
ATOM 1420 C CA . LEU A 1 179 ? 27.556 -3.739 -11.009 1.00 63.41 179 LEU A CA 1
ATOM 1421 C C . LEU A 1 179 ? 27.453 -3.693 -9.481 1.00 63.41 179 LEU A C 1
ATOM 1423 O O . LEU A 1 179 ? 26.505 -4.224 -8.905 1.00 63.41 179 LEU A O 1
ATOM 1427 N N . GLU A 1 180 ? 28.450 -3.099 -8.822 1.00 66.75 180 GLU A N 1
ATOM 1428 C CA . GLU A 1 180 ? 28.479 -2.987 -7.357 1.00 66.75 180 GLU A CA 1
ATOM 1429 C C . GLU A 1 180 ? 27.353 -2.086 -6.828 1.00 66.75 180 GLU A C 1
ATOM 1431 O O . GLU A 1 180 ? 26.954 -2.228 -5.676 1.00 66.75 180 GLU A O 1
ATOM 1436 N N . ASN A 1 181 ? 26.811 -1.201 -7.677 1.00 69.75 181 ASN A N 1
ATOM 1437 C CA . ASN A 1 181 ? 25.748 -0.259 -7.340 1.00 69.75 181 ASN A CA 1
ATOM 1438 C C . ASN A 1 181 ? 24.680 -0.207 -8.443 1.00 69.75 181 ASN A C 1
ATOM 1440 O O . ASN A 1 181 ? 24.995 -0.259 -9.630 1.00 69.75 181 ASN A O 1
ATOM 1444 N N . PHE A 1 182 ? 23.418 -0.069 -8.037 1.00 71.88 182 PHE A N 1
ATOM 1445 C CA . PHE A 1 182 ? 22.287 0.140 -8.940 1.00 71.88 182 PHE A CA 1
ATOM 1446 C C . PHE A 1 182 ? 22.271 1.589 -9.458 1.00 71.88 182 PHE A C 1
ATOM 1448 O O . PHE A 1 182 ? 22.115 2.517 -8.663 1.00 71.88 182 PHE A O 1
ATOM 1455 N N . ASP A 1 183 ? 22.417 1.786 -10.773 1.00 74.25 183 ASP A N 1
ATOM 1456 C CA . ASP A 1 183 ? 22.315 3.102 -11.419 1.00 74.25 183 ASP A CA 1
ATOM 1457 C C . ASP A 1 183 ? 20.898 3.326 -11.972 1.00 74.25 183 ASP A C 1
ATOM 1459 O O . ASP A 1 183 ? 20.542 2.910 -13.077 1.00 74.25 183 ASP A O 1
ATOM 1463 N N . TYR A 1 184 ? 20.069 4.005 -11.176 1.00 73.12 184 TYR A N 1
ATOM 1464 C CA . TYR A 1 184 ? 18.702 4.358 -11.560 1.00 73.12 184 TYR A CA 1
ATOM 1465 C C . TYR A 1 184 ? 18.647 5.269 -12.797 1.00 73.12 184 TYR A C 1
ATOM 1467 O O . TYR A 1 184 ? 17.718 5.174 -13.600 1.00 73.12 184 TYR A O 1
ATOM 1475 N N . LYS A 1 185 ? 19.631 6.159 -12.968 1.00 73.62 185 LYS A N 1
ATOM 1476 C CA . LYS A 1 185 ? 19.624 7.159 -14.038 1.00 73.62 185 LYS A CA 1
ATOM 1477 C C . LYS A 1 185 ? 19.921 6.515 -15.385 1.00 73.62 185 LYS A C 1
ATOM 1479 O O . LYS A 1 185 ? 19.242 6.823 -16.364 1.00 73.62 185 LYS A O 1
ATOM 1484 N N . GLU A 1 186 ? 20.897 5.615 -15.426 1.00 74.06 186 GLU A N 1
ATOM 1485 C CA . GLU A 1 186 ? 21.211 4.831 -16.620 1.00 74.06 186 GLU A CA 1
ATOM 1486 C C . GLU A 1 186 ? 20.029 3.939 -17.026 1.00 74.06 186 GLU A C 1
ATOM 1488 O O . GLU A 1 186 ? 19.639 3.942 -18.194 1.00 74.06 186 GLU A O 1
ATOM 1493 N N . LEU A 1 187 ? 19.383 3.271 -16.060 1.00 67.25 187 LEU A N 1
ATOM 1494 C CA . LEU A 1 187 ? 18.175 2.479 -16.308 1.00 67.25 187 LEU A CA 1
ATOM 1495 C C . LEU A 1 187 ? 17.030 3.335 -16.870 1.00 67.25 187 LEU A C 1
ATOM 1497 O O . LEU A 1 187 ? 16.410 2.955 -17.861 1.00 67.25 187 LEU A O 1
ATOM 1501 N N . SER A 1 188 ? 16.761 4.498 -16.269 1.00 65.62 188 SER A N 1
ATOM 1502 C CA . SER A 1 188 ? 15.715 5.417 -16.739 1.00 65.62 188 SER A CA 1
ATOM 1503 C C . SER A 1 188 ? 15.982 5.878 -18.171 1.00 65.62 188 SER A C 1
ATOM 1505 O O . SER A 1 188 ? 15.077 5.862 -18.997 1.00 65.62 188 SER A O 1
ATOM 1507 N N . MET A 1 189 ? 17.231 6.232 -18.493 1.00 71.75 189 MET A N 1
ATOM 1508 C CA . MET A 1 189 ? 17.622 6.622 -19.850 1.00 71.75 189 MET A CA 1
ATOM 1509 C C . MET A 1 189 ? 17.470 5.480 -20.861 1.00 71.75 189 MET A C 1
ATO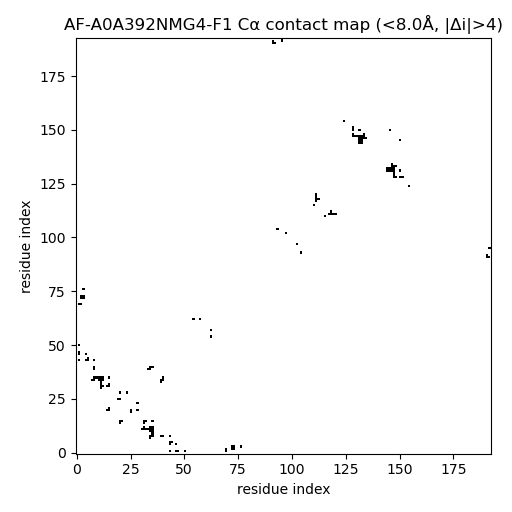M 1511 O O . MET A 1 189 ? 17.026 5.724 -21.980 1.00 71.75 189 MET A O 1
ATOM 1515 N N . ALA A 1 190 ? 17.838 4.252 -20.486 1.00 65.44 190 ALA A N 1
ATOM 1516 C CA . ALA A 1 190 ? 17.713 3.080 -21.351 1.00 65.44 190 ALA A CA 1
ATOM 1517 C C . ALA A 1 190 ? 16.246 2.712 -21.625 1.00 65.44 190 ALA A C 1
ATOM 1519 O O . ALA A 1 190 ? 15.916 2.315 -22.736 1.00 65.44 190 ALA A O 1
ATOM 1520 N N . LEU A 1 191 ? 15.365 2.876 -20.633 1.00 55.50 191 LEU A N 1
ATOM 1521 C CA . LEU A 1 191 ? 13.924 2.641 -20.767 1.00 55.50 191 LEU A CA 1
ATOM 1522 C C . LEU A 1 191 ? 13.187 3.781 -21.490 1.00 55.50 191 LEU A C 1
ATOM 1524 O O . LEU A 1 191 ? 12.049 3.611 -21.923 1.00 55.50 191 LEU A O 1
ATOM 1528 N N . GLU A 1 192 ? 13.780 4.972 -21.579 1.00 61.75 192 GLU A N 1
ATOM 1529 C CA . GLU A 1 192 ? 13.143 6.125 -22.213 1.00 61.75 192 GLU A CA 1
ATOM 1530 C C . GLU A 1 192 ? 13.321 6.209 -23.736 1.00 61.75 192 GLU A C 1
ATOM 1532 O O . GLU A 1 192 ? 12.509 6.915 -24.353 1.00 61.75 192 GLU A O 1
ATOM 1537 N N . GLN A 1 193 ? 14.313 5.504 -24.303 1.00 52.19 193 GLN A N 1
ATOM 1538 C CA . GLN A 1 193 ? 14.545 5.343 -25.753 1.00 52.19 193 GLN A CA 1
ATOM 1539 C C . GLN A 1 193 ? 13.461 4.491 -26.420 1.00 52.19 193 GLN A C 1
ATOM 1541 O O . GLN A 1 193 ? 13.139 4.811 -27.587 1.00 52.19 193 GLN A O 1
#

Organism: NCBI:txid97028

Solvent-accessible surface area (backbone atoms only — not comparable to full-atom values): 11671 Å² total; per-residue (Å²): 106,58,51,61,42,45,51,47,31,50,50,13,43,56,50,63,71,38,88,72,52,76,44,96,76,45,94,54,43,71,58,35,52,51,29,44,28,69,70,42,41,50,52,30,49,53,42,47,54,49,51,54,63,66,48,71,81,51,52,73,72,55,49,55,51,51,52,52,52,47,53,50,50,46,51,51,52,51,51,59,62,66,68,53,79,74,88,59,73,89,60,44,80,75,67,64,90,67,49,84,92,80,50,80,91,76,89,81,77,71,70,36,87,80,74,45,100,55,69,51,63,64,54,53,48,50,52,52,31,70,71,30,49,89,66,91,86,69,68,94,87,57,82,89,71,63,40,23,71,57,43,48,53,52,48,55,51,51,54,50,50,49,52,55,53,48,52,52,50,50,61,73,68,49,64,94,65,78,70,92,64,91,58,67,66,62,52,51,56,65,51,70,110

Secondary structure (DSSP, 8-state):
-HHHHHHHHHHHHHHHTSGGGGSTT-TTHHHHHHHHSHHHHHHHHHHHHHHHHHHTT--HHHHHHHHHHHHHHHHHHHHHHHTS---S-S-HHHHSS--TTT--------TTTTT-SS-HHHHHHHHHHHHS-SSS---TTS--PPPHHHHHHHHHHHHHHHHHHHHHHHHHHS-SS--SS--HHHHHHHHH-

InterPro domains:
  IPR004305 Thiaminase-2/PQQC [PF03070] (1-83)
  IPR016084 Haem oxygenase-like, multi-helical [G3DSA:1.20.910.10] (1-84)
  IPR016084 Haem oxygenase-like, multi-helical [SSF48613] (1-82)
  IPR050967 Thiamine Salvage Pathway TenA [PTHR43198] (1-193)

Sequence (193 aa):
MAPCMRLYAFLGKKFKELPDSNESTHPYSKWIDNYSSDGFQASALQTEELLDKLSITLTGEELDVIEKLYYQAMKLEIDFFTAQPLFQPTIVPLTKGHNPEEDHIVIFSDFDLTCTVVDSSAILAEIAIVTAPKSDNQPEDQIARMLSSDLRNTWGSLSKLYTEEYEQCIESIMPANRLENFDYKELSMALEQ